Protein AF-A0A1X7SJU4-F1 (afdb_monomer_lite)

Structure (mmCIF, N/CA/C/O backbone):
data_AF-A0A1X7SJU4-F1
#
_entry.id   AF-A0A1X7SJU4-F1
#
loop_
_atom_site.group_PDB
_atom_site.id
_atom_site.type_symbol
_atom_site.label_atom_id
_atom_site.label_alt_id
_atom_site.label_comp_id
_atom_site.label_asym_id
_atom_site.label_entity_id
_atom_site.label_seq_id
_atom_site.pdbx_PDB_ins_code
_atom_site.Cartn_x
_atom_site.Cartn_y
_atom_site.Cartn_z
_atom_site.occupancy
_atom_site.B_iso_or_equiv
_atom_site.auth_seq_id
_atom_site.auth_comp_id
_atom_site.auth_asym_id
_atom_site.auth_atom_id
_atom_site.pdbx_PDB_model_num
ATOM 1 N N . MET A 1 1 ? 23.574 19.582 -38.984 1.00 50.84 1 MET A N 1
ATOM 2 C CA . MET A 1 1 ? 23.031 18.250 -39.287 1.00 50.84 1 MET A CA 1
ATOM 3 C C . MET A 1 1 ? 21.939 18.002 -38.285 1.00 50.84 1 MET A C 1
ATOM 5 O O . MET A 1 1 ? 22.166 18.215 -37.100 1.00 50.84 1 MET A O 1
ATOM 9 N N . GLU A 1 2 ? 20.748 17.732 -38.788 1.00 56.44 2 GLU A N 1
ATOM 10 C CA . GLU A 1 2 ? 19.599 17.365 -37.975 1.00 56.44 2 GLU A CA 1
ATOM 11 C C . GLU A 1 2 ? 19.784 15.882 -37.657 1.00 56.44 2 GLU A C 1
ATOM 13 O O . GLU A 1 2 ? 19.821 15.069 -38.573 1.00 56.44 2 GLU A O 1
ATOM 18 N N . SER A 1 3 ? 20.040 15.554 -36.391 1.00 76.50 3 SER A N 1
ATOM 19 C CA . SER A 1 3 ? 20.211 14.166 -35.962 1.00 76.50 3 SER A CA 1
ATOM 20 C C . SER A 1 3 ? 18.928 13.393 -36.246 1.00 76.50 3 SER A C 1
ATOM 22 O O . SER A 1 3 ? 17.853 13.830 -35.827 1.00 76.50 3 SER A O 1
ATOM 24 N N . ILE A 1 4 ? 19.030 12.249 -36.920 1.00 90.81 4 ILE A N 1
ATOM 25 C CA . ILE A 1 4 ? 17.875 11.378 -37.139 1.00 90.81 4 ILE A CA 1
ATOM 26 C C . ILE A 1 4 ? 17.559 10.695 -35.808 1.00 90.81 4 ILE A C 1
ATOM 28 O O . ILE A 1 4 ? 18.404 9.991 -35.265 1.00 90.81 4 ILE A O 1
ATOM 32 N N . SER A 1 5 ? 16.353 10.898 -35.285 1.00 95.44 5 SER A N 1
ATOM 33 C CA . SER A 1 5 ? 15.847 10.160 -34.128 1.00 95.44 5 SER A CA 1
ATOM 34 C C . SER A 1 5 ? 14.635 9.355 -34.561 1.00 95.44 5 SER A C 1
ATOM 36 O O . SER A 1 5 ? 13.709 9.903 -35.161 1.00 95.44 5 SER A O 1
ATOM 38 N N . VAL A 1 6 ? 14.654 8.065 -34.264 1.00 97.31 6 VAL A N 1
ATOM 39 C CA . VAL A 1 6 ? 13.577 7.118 -34.546 1.00 97.31 6 VAL A CA 1
ATOM 40 C C . VAL A 1 6 ? 13.182 6.429 -33.258 1.00 97.31 6 VAL A C 1
ATOM 42 O O . VAL A 1 6 ? 13.998 6.291 -32.356 1.00 97.31 6 VAL A O 1
ATOM 45 N N . VAL A 1 7 ? 11.927 6.018 -33.188 1.00 98.00 7 VAL A N 1
ATOM 46 C CA . VAL A 1 7 ? 11.448 5.135 -32.130 1.00 98.00 7 VAL A CA 1
ATOM 47 C C . VAL A 1 7 ? 11.657 3.697 -32.612 1.00 98.00 7 VAL A C 1
ATOM 49 O O . VAL A 1 7 ? 11.556 3.446 -33.822 1.00 98.00 7 VAL A O 1
ATOM 52 N N . GLU A 1 8 ? 12.004 2.781 -31.719 1.00 97.06 8 GLU A N 1
ATOM 53 C CA . GLU A 1 8 ? 12.029 1.351 -32.040 1.00 97.06 8 GLU A CA 1
ATOM 54 C C . GLU A 1 8 ? 10.674 0.867 -32.599 1.00 97.06 8 GLU A C 1
ATOM 56 O O . GLU A 1 8 ? 9.664 1.570 -32.517 1.00 97.06 8 GLU A O 1
ATOM 61 N N . GLY A 1 9 ? 10.697 -0.202 -33.399 1.00 97.31 9 GLY A N 1
ATOM 62 C CA . GLY A 1 9 ? 9.510 -0.718 -34.107 1.00 97.31 9 GLY A CA 1
ATOM 63 C C . GLY A 1 9 ? 8.792 0.230 -35.078 1.00 97.31 9 GLY A C 1
ATOM 64 O O . GLY A 1 9 ? 7.823 -0.163 -35.742 1.00 97.31 9 GLY A O 1
ATOM 65 N N . SER A 1 10 ? 9.237 1.481 -35.205 1.00 97.62 10 SER A N 1
ATOM 66 C CA . SER A 1 10 ? 8.595 2.465 -36.065 1.00 97.62 10 SER A CA 1
ATOM 67 C C . SER A 1 10 ? 8.774 2.129 -37.547 1.00 97.62 10 SER A C 1
ATOM 69 O O . SER A 1 10 ? 9.603 1.313 -37.958 1.00 97.62 10 SER A O 1
ATOM 71 N N . ASN A 1 11 ? 7.960 2.767 -38.394 1.00 96.50 11 ASN A N 1
ATOM 72 C CA . ASN A 1 11 ? 8.063 2.563 -39.836 1.00 96.50 11 ASN A CA 1
ATOM 73 C C . ASN A 1 11 ? 9.488 2.868 -40.332 1.00 96.50 11 ASN A C 1
ATOM 75 O O . ASN A 1 11 ? 10.082 3.855 -39.890 1.00 96.50 11 ASN A O 1
ATOM 79 N N . PRO A 1 12 ? 10.005 2.103 -41.313 1.00 95.75 12 PRO A N 1
ATOM 80 C CA . PRO A 1 12 ? 11.331 2.343 -41.858 1.00 95.75 12 PRO A CA 1
ATOM 81 C C . PRO A 1 12 ? 11.543 3.793 -42.306 1.00 95.75 12 PRO A C 1
ATOM 83 O O . PRO A 1 12 ? 10.704 4.378 -42.997 1.00 95.75 12 PRO A O 1
ATOM 86 N N . VAL A 1 13 ? 12.703 4.350 -41.968 1.00 94.00 13 VAL A N 1
ATOM 87 C CA . VAL A 1 13 ? 13.100 5.714 -42.324 1.00 94.00 13 VAL A CA 1
ATOM 88 C C . VAL A 1 13 ? 14.041 5.687 -43.520 1.00 94.00 13 VAL A C 1
ATOM 90 O O . VAL A 1 13 ? 14.987 4.904 -43.582 1.00 94.00 13 VAL A O 1
ATOM 93 N N . SER A 1 14 ? 13.786 6.557 -44.497 1.00 93.00 14 SER A N 1
ATOM 94 C CA . SER A 1 14 ? 14.664 6.710 -45.659 1.00 93.00 14 SER A CA 1
ATOM 95 C C . SER A 1 14 ? 15.812 7.665 -45.346 1.00 93.00 14 SER A C 1
ATOM 97 O O . SER A 1 14 ? 15.582 8.831 -45.036 1.00 93.00 14 SER A O 1
ATOM 99 N N . ILE A 1 15 ? 17.048 7.187 -45.478 1.00 91.44 15 ILE A N 1
ATOM 100 C CA . ILE A 1 15 ? 18.262 8.005 -45.384 1.00 91.44 15 ILE A CA 1
ATOM 101 C C . ILE A 1 15 ? 18.780 8.221 -46.801 1.00 91.44 15 ILE A C 1
ATOM 103 O O . ILE A 1 15 ? 19.233 7.279 -47.453 1.00 91.44 15 ILE A O 1
ATOM 107 N N . CYS A 1 16 ? 18.678 9.455 -47.288 1.00 90.88 16 CYS A N 1
ATOM 108 C CA . CYS A 1 16 ? 19.015 9.810 -48.662 1.00 90.88 16 CYS A CA 1
ATOM 109 C C . CYS A 1 16 ? 20.374 10.504 -48.753 1.00 90.88 16 CYS A C 1
ATOM 111 O O . CYS A 1 16 ? 20.686 11.425 -47.999 1.00 90.88 16 CYS A O 1
ATOM 113 N N . PHE A 1 17 ? 21.168 10.078 -49.728 1.00 88.75 17 PHE A N 1
ATOM 114 C CA . PHE A 1 17 ? 22.477 10.625 -50.051 1.00 88.75 17 PHE A CA 1
ATOM 115 C C . PHE A 1 17 ? 22.417 11.247 -51.433 1.00 88.75 17 PHE A C 1
ATOM 117 O O . PHE A 1 17 ? 21.925 10.622 -52.374 1.00 88.75 17 PHE A O 1
ATOM 124 N N . ARG A 1 18 ? 22.951 12.460 -51.567 1.00 89.50 18 ARG A N 1
ATOM 125 C CA . ARG A 1 18 ? 22.884 13.220 -52.813 1.00 89.50 18 ARG A CA 1
ATOM 126 C C . ARG A 1 18 ? 24.229 13.787 -53.230 1.00 89.50 18 ARG A C 1
ATOM 128 O O . ARG A 1 18 ? 25.057 14.137 -52.391 1.00 89.50 18 ARG A O 1
ATOM 135 N N . VAL A 1 19 ? 24.407 13.926 -54.536 1.00 87.69 19 VAL A N 1
ATOM 136 C CA . VAL A 1 19 ? 25.500 14.705 -55.124 1.00 87.69 19 VAL A CA 1
ATOM 137 C C . VAL A 1 19 ? 25.204 16.189 -54.885 1.00 87.69 19 VAL A C 1
ATOM 139 O O . VAL A 1 19 ? 24.118 16.670 -55.207 1.00 87.69 19 VAL A O 1
ATOM 142 N N . LEU A 1 20 ? 26.147 16.913 -54.282 1.00 83.88 20 LEU A N 1
ATOM 143 C CA . LEU A 1 20 ? 26.008 18.348 -54.013 1.00 83.88 20 LEU A CA 1
ATOM 144 C C . LEU A 1 20 ? 26.390 19.194 -55.243 1.00 83.88 20 LEU A C 1
ATOM 146 O O . LEU A 1 20 ? 27.113 18.735 -56.122 1.00 83.88 20 LEU A O 1
ATOM 150 N N . ASN A 1 21 ? 25.916 20.446 -55.269 1.00 71.12 21 ASN A N 1
ATOM 151 C CA . ASN A 1 21 ? 26.187 21.479 -56.287 1.00 71.12 21 ASN A CA 1
ATOM 152 C C . ASN A 1 21 ? 25.595 21.258 -57.693 1.00 71.12 21 ASN A C 1
ATOM 154 O O . ASN A 1 21 ? 26.028 21.924 -58.627 1.00 71.12 21 ASN A O 1
ATOM 158 N N . GLU A 1 22 ? 24.611 20.364 -57.854 1.00 62.19 22 GLU A N 1
ATOM 159 C CA . GLU A 1 22 ? 23.986 20.049 -59.158 1.00 62.19 22 GLU A CA 1
ATOM 160 C C . GLU A 1 22 ? 24.996 19.691 -60.269 1.00 62.19 22 GLU A C 1
ATOM 162 O O . GLU A 1 22 ? 24.686 19.756 -61.460 1.00 62.19 22 GLU A O 1
ATOM 167 N N . GLU A 1 23 ? 26.215 19.289 -59.899 1.00 64.19 23 GLU A N 1
ATOM 168 C CA . GLU A 1 23 ? 27.229 18.925 -60.876 1.00 64.19 23 GLU A CA 1
ATOM 169 C C . GLU A 1 23 ? 26.838 17.606 -61.539 1.00 64.19 23 GLU A C 1
ATOM 171 O O . GLU A 1 23 ? 26.689 16.567 -60.892 1.00 64.19 23 GLU A O 1
ATOM 176 N N . THR A 1 24 ? 26.684 17.627 -62.863 1.00 68.94 24 THR A N 1
ATOM 177 C CA . THR A 1 24 ? 26.552 16.392 -63.631 1.00 68.94 24 THR A CA 1
ATOM 178 C C . THR A 1 24 ? 27.854 15.613 -63.511 1.00 68.94 24 THR A C 1
ATOM 180 O O . THR A 1 24 ? 28.891 16.049 -64.019 1.00 68.94 24 THR A O 1
ATOM 183 N N . LEU A 1 25 ? 27.808 14.448 -62.867 1.00 80.62 25 LEU A N 1
ATOM 184 C CA . LEU A 1 25 ? 28.972 13.576 -62.781 1.00 80.62 25 LEU A CA 1
ATOM 185 C C . LEU A 1 25 ? 29.413 13.158 -64.192 1.00 80.62 25 LEU A C 1
ATOM 187 O O . LEU A 1 25 ? 28.676 12.493 -64.920 1.00 80.62 25 LEU A O 1
ATOM 191 N N . ALA A 1 26 ? 30.642 13.518 -64.571 1.00 81.38 26 ALA A N 1
ATOM 192 C CA . ALA A 1 26 ? 31.227 13.159 -65.868 1.00 81.38 26 ALA A CA 1
ATOM 193 C C . ALA A 1 26 ? 31.585 11.661 -65.985 1.00 81.38 26 ALA A C 1
ATOM 195 O O . ALA A 1 26 ? 31.945 11.188 -67.064 1.00 81.38 26 ALA A O 1
ATOM 196 N N . ARG A 1 27 ? 31.514 10.913 -64.875 1.00 86.81 27 ARG A N 1
ATOM 197 C CA . ARG A 1 27 ? 31.705 9.459 -64.804 1.00 86.81 27 ARG A CA 1
ATOM 198 C C . ARG A 1 27 ? 30.871 8.848 -63.679 1.00 86.81 27 ARG A C 1
ATOM 200 O O . ARG A 1 27 ? 30.439 9.555 -62.776 1.00 86.81 27 ARG A O 1
ATOM 207 N N . ASN A 1 28 ? 30.725 7.528 -63.700 1.00 90.38 28 ASN A N 1
ATOM 208 C CA . ASN A 1 28 ? 30.117 6.784 -62.601 1.00 90.38 28 ASN A CA 1
ATOM 209 C C . ASN A 1 28 ? 31.003 6.837 -61.347 1.00 90.38 28 ASN A C 1
ATOM 211 O O . ASN A 1 28 ? 32.212 6.617 -61.440 1.00 90.38 28 ASN A O 1
ATOM 215 N N . VAL A 1 29 ? 30.390 7.062 -60.188 1.00 91.06 29 VAL A N 1
ATOM 216 C CA . VAL A 1 29 ? 31.041 7.049 -58.874 1.00 91.06 29 VAL A CA 1
ATOM 217 C C . VAL A 1 29 ? 30.374 5.992 -58.005 1.00 91.06 29 VAL A C 1
ATOM 219 O O . VAL A 1 29 ? 29.170 6.057 -57.764 1.00 91.06 29 VAL A O 1
ATOM 222 N N . ALA A 1 30 ? 31.157 5.021 -57.536 1.00 93.56 30 ALA A N 1
ATOM 223 C CA . ALA A 1 30 ? 30.685 4.008 -56.600 1.00 93.56 30 ALA A CA 1
ATOM 224 C C . ALA A 1 30 ? 30.842 4.510 -55.156 1.00 93.56 30 ALA A C 1
ATOM 226 O O . ALA A 1 30 ? 31.950 4.857 -54.741 1.00 93.56 30 ALA A O 1
ATOM 227 N N . VAL A 1 31 ? 29.755 4.530 -54.391 1.00 93.31 31 VAL A N 1
ATOM 228 C CA . VAL A 1 31 ? 29.729 4.907 -52.972 1.00 93.31 31 VAL A CA 1
ATOM 229 C C . VAL A 1 31 ? 29.104 3.766 -52.185 1.00 93.31 31 VAL A C 1
ATOM 231 O O . VAL A 1 31 ? 28.008 3.321 -52.502 1.00 93.31 31 VAL A O 1
ATOM 234 N N . ASN A 1 32 ? 29.796 3.284 -51.164 1.00 94.19 32 ASN A N 1
ATOM 235 C CA . ASN A 1 32 ? 29.294 2.274 -50.248 1.00 94.19 32 ASN A CA 1
ATOM 236 C C . ASN A 1 32 ? 28.660 2.929 -49.018 1.00 94.19 32 ASN A C 1
ATOM 238 O O . ASN A 1 32 ? 29.232 3.863 -48.449 1.00 94.19 32 ASN A O 1
ATOM 242 N N . VAL A 1 33 ? 27.521 2.386 -48.594 1.00 93.12 33 VAL A N 1
ATOM 243 C CA . VAL A 1 33 ? 26.856 2.715 -47.333 1.00 93.12 33 VAL A CA 1
ATOM 244 C C . VAL A 1 33 ? 26.991 1.537 -46.385 1.00 93.12 33 VAL A C 1
ATOM 246 O O . VAL A 1 33 ? 26.644 0.402 -46.716 1.00 93.12 33 VAL A O 1
ATOM 249 N N . SER A 1 34 ? 27.486 1.831 -45.192 1.00 92.56 34 SER A N 1
ATOM 250 C CA . SER A 1 34 ? 27.637 0.881 -44.092 1.00 92.56 34 SER A CA 1
ATOM 251 C C . SER A 1 34 ? 27.242 1.541 -42.779 1.00 92.56 34 SER A C 1
ATOM 253 O O . SER A 1 34 ? 27.266 2.766 -42.684 1.00 92.56 34 SER A O 1
ATOM 255 N N . SER A 1 35 ? 26.942 0.754 -41.752 1.00 93.25 35 SER A N 1
ATOM 256 C CA . SER A 1 35 ? 26.869 1.250 -40.380 1.00 93.25 35 SER A CA 1
ATOM 257 C C . SER A 1 35 ? 28.164 0.973 -39.618 1.00 93.25 35 SER A C 1
ATOM 259 O O . SER A 1 35 ? 28.884 0.008 -39.871 1.00 93.25 35 SER A O 1
ATOM 261 N N . SER A 1 36 ? 28.449 1.845 -38.662 1.00 91.69 36 SER A N 1
ATOM 262 C CA . SER A 1 36 ? 29.399 1.640 -37.579 1.00 91.69 36 SER A CA 1
ATOM 263 C C . SER A 1 36 ? 28.586 1.659 -36.292 1.00 91.69 36 SER A C 1
ATOM 265 O O . SER A 1 36 ? 28.017 2.700 -35.952 1.00 91.69 36 SER A O 1
ATOM 267 N N . SER A 1 37 ? 28.505 0.516 -35.609 1.00 85.12 37 SER A N 1
ATOM 268 C CA . SER A 1 37 ? 27.815 0.393 -34.322 1.00 85.12 37 SER A CA 1
ATOM 269 C C . SER A 1 37 ? 28.450 1.328 -33.294 1.00 85.12 37 SER A C 1
ATOM 271 O O . SER A 1 37 ? 29.680 1.361 -33.181 1.00 85.12 37 SER A O 1
ATOM 273 N N . ASN A 1 38 ? 27.621 2.067 -32.555 1.00 89.44 38 ASN A N 1
ATOM 274 C CA . ASN A 1 38 ? 28.055 2.715 -31.321 1.00 89.44 38 ASN A CA 1
ATOM 275 C C . ASN A 1 38 ? 27.535 1.877 -30.147 1.00 89.44 38 ASN A C 1
ATOM 277 O O . ASN A 1 38 ? 28.303 1.094 -29.596 1.00 89.44 38 ASN A O 1
ATOM 281 N N . THR A 1 39 ? 26.244 1.999 -29.825 1.00 95.62 39 THR A N 1
ATOM 282 C CA . THR A 1 39 ? 25.554 1.142 -28.845 1.00 95.62 39 THR A CA 1
ATOM 283 C C . THR A 1 39 ? 24.604 0.175 -29.541 1.00 95.62 39 THR A C 1
ATOM 285 O O . THR A 1 39 ? 24.678 -1.007 -29.248 1.00 95.62 39 THR A O 1
ATOM 288 N N . ALA A 1 40 ? 23.883 0.644 -30.568 1.00 96.00 40 ALA A N 1
ATOM 289 C CA . ALA A 1 40 ? 22.993 -0.197 -31.354 1.00 96.00 40 ALA A CA 1
ATOM 290 C C . ALA A 1 40 ? 23.763 -1.225 -32.206 1.00 96.00 40 ALA A C 1
ATOM 292 O O . ALA A 1 40 ? 24.722 -0.910 -32.937 1.00 96.00 40 ALA A O 1
ATOM 293 N N . VAL A 1 41 ? 23.288 -2.457 -32.149 1.00 95.00 41 VAL A N 1
ATOM 294 C CA . VAL A 1 41 ? 23.705 -3.695 -32.790 1.00 95.00 41 VAL A CA 1
ATOM 295 C C . VAL A 1 41 ? 22.789 -4.025 -33.976 1.00 95.00 41 VAL A C 1
ATOM 297 O O . VAL A 1 41 ? 21.566 -4.096 -33.906 1.00 95.00 41 VAL A O 1
ATOM 300 N N . ILE A 1 42 ? 23.410 -4.291 -35.128 1.00 95.06 42 ILE A N 1
ATOM 301 C CA . ILE A 1 42 ? 22.670 -4.686 -36.330 1.00 95.06 42 ILE A CA 1
ATOM 302 C C . ILE A 1 42 ? 22.000 -6.057 -36.152 1.00 95.06 42 ILE A C 1
ATOM 304 O O . ILE A 1 42 ? 22.638 -7.023 -35.731 1.00 95.06 42 ILE A O 1
ATOM 308 N N . GLY A 1 43 ? 20.729 -6.154 -36.536 1.00 94.62 43 GLY A N 1
ATOM 309 C CA . GLY A 1 43 ? 19.905 -7.354 -36.404 1.00 94.62 43 GLY A CA 1
ATOM 310 C C . GLY A 1 43 ? 19.319 -7.578 -35.007 1.00 94.62 43 GLY A C 1
ATOM 311 O O . GLY A 1 43 ? 18.577 -8.546 -34.854 1.00 94.62 43 GLY A O 1
ATOM 312 N N . VAL A 1 44 ? 19.644 -6.714 -34.039 1.00 96.06 44 VAL A N 1
ATOM 313 C CA . VAL A 1 44 ? 18.975 -6.629 -32.732 1.00 96.06 44 VAL A CA 1
ATOM 314 C C . VAL A 1 44 ? 18.111 -5.369 -32.726 1.00 96.06 44 VAL A C 1
ATOM 316 O O . VAL A 1 44 ? 16.902 -5.504 -32.834 1.00 96.06 44 VAL A O 1
ATOM 319 N N . ASP A 1 45 ? 18.722 -4.186 -32.852 1.00 97.44 45 ASP A N 1
ATOM 320 C CA . ASP A 1 45 ? 18.013 -2.900 -32.662 1.00 97.44 45 ASP A CA 1
ATOM 321 C C . ASP A 1 45 ? 17.658 -2.230 -33.997 1.00 97.44 45 ASP A C 1
ATOM 323 O O . ASP A 1 45 ? 16.735 -1.424 -34.122 1.00 97.44 45 ASP A O 1
ATOM 327 N N . TYR A 1 46 ? 18.393 -2.562 -35.063 1.00 97.19 46 TYR A N 1
ATOM 328 C CA . TYR A 1 46 ? 18.091 -2.071 -36.407 1.00 97.19 46 TYR A CA 1
ATOM 329 C C . TYR A 1 46 ? 18.570 -3.003 -37.518 1.00 97.19 46 TYR A C 1
ATOM 331 O O . TYR A 1 46 ? 19.526 -3.765 -37.380 1.00 97.19 46 TYR A O 1
ATOM 339 N N . ASN A 1 47 ? 17.969 -2.854 -38.696 1.00 96.31 47 ASN A N 1
ATOM 340 C CA . ASN A 1 47 ? 18.492 -3.372 -39.953 1.00 96.31 47 ASN A CA 1
ATOM 341 C C . ASN A 1 47 ? 18.900 -2.227 -40.889 1.00 96.31 47 ASN A C 1
ATOM 343 O O . ASN A 1 47 ? 18.118 -1.317 -41.174 1.00 96.31 47 ASN A O 1
ATOM 347 N N . LEU A 1 48 ? 20.120 -2.318 -41.429 1.00 93.81 48 LEU A N 1
ATOM 348 C CA . LEU A 1 48 ? 20.625 -1.444 -42.489 1.00 93.81 48 LEU A CA 1
ATOM 349 C C . LEU A 1 48 ? 21.324 -2.283 -43.572 1.00 93.81 48 LEU A C 1
ATOM 351 O O . LEU A 1 48 ? 22.435 -2.771 -43.345 1.00 93.81 48 LEU A O 1
ATOM 355 N N . PRO A 1 49 ? 20.722 -2.459 -44.761 1.00 86.00 49 PRO A N 1
ATOM 356 C CA . PRO A 1 49 ? 21.337 -3.233 -45.833 1.00 86.00 49 PRO A CA 1
ATOM 357 C C . PRO A 1 49 ? 22.621 -2.564 -46.346 1.00 86.00 49 PRO A C 1
ATOM 359 O O . PRO A 1 49 ? 22.571 -1.476 -46.926 1.00 86.00 49 PRO A O 1
ATOM 362 N N . SER A 1 50 ? 23.772 -3.229 -46.200 1.00 79.31 50 SER A N 1
ATOM 363 C CA . SER A 1 50 ? 25.021 -2.772 -46.822 1.00 79.31 50 SER A CA 1
ATOM 364 C C . SER A 1 50 ? 24.846 -2.713 -48.336 1.00 79.31 50 SER A C 1
ATOM 366 O O . SER A 1 50 ? 24.486 -3.720 -48.953 1.00 79.31 50 SER A O 1
ATOM 368 N N . SER A 1 51 ? 25.096 -1.552 -48.931 1.00 83.12 51 SER A N 1
ATOM 369 C CA . SER A 1 51 ? 24.786 -1.316 -50.340 1.00 83.12 51 SER A CA 1
ATOM 370 C C . SER A 1 51 ? 25.848 -0.445 -50.995 1.00 83.12 51 SER A C 1
ATOM 372 O O . SER A 1 51 ? 26.251 0.581 -50.448 1.00 83.12 51 SER A O 1
ATOM 374 N N . VAL A 1 52 ? 26.269 -0.838 -52.198 1.00 89.44 52 VAL A N 1
ATOM 375 C CA . VAL A 1 52 ? 27.096 -0.003 -53.073 1.00 89.44 52 VAL A CA 1
ATOM 376 C C . VAL A 1 52 ? 26.186 0.673 -54.088 1.00 89.44 52 VAL A C 1
ATOM 378 O O . VAL A 1 52 ? 25.553 0.012 -54.910 1.00 89.44 52 VAL A O 1
ATOM 381 N N . PHE A 1 53 ? 26.147 1.997 -54.043 1.00 89.06 53 PHE A N 1
ATOM 382 C CA . PHE A 1 53 ? 25.423 2.845 -54.976 1.00 89.06 53 PHE A CA 1
ATOM 383 C C . PHE A 1 53 ? 26.336 3.332 -56.082 1.00 89.06 53 PHE A C 1
ATOM 385 O O . PHE A 1 53 ? 27.514 3.606 -55.862 1.00 89.06 53 PHE A O 1
ATOM 392 N N . ILE A 1 54 ? 25.768 3.481 -57.274 1.00 90.12 54 ILE A N 1
ATOM 393 C CA . ILE A 1 54 ? 26.437 4.135 -58.392 1.00 90.12 54 ILE A CA 1
ATOM 394 C C . ILE A 1 54 ? 25.710 5.448 -58.655 1.00 90.12 54 ILE A C 1
ATOM 396 O O . ILE A 1 54 ? 24.572 5.450 -59.132 1.00 90.12 54 ILE A O 1
ATOM 400 N N . PHE A 1 55 ? 26.384 6.555 -58.366 1.00 89.81 55 PHE A N 1
ATOM 401 C CA . PHE A 1 55 ? 25.971 7.878 -58.817 1.00 89.81 55 PHE A CA 1
ATOM 402 C C . PHE A 1 55 ? 26.498 8.101 -60.236 1.00 89.81 55 PHE A C 1
ATOM 404 O O . PHE A 1 55 ? 27.631 7.733 -60.556 1.00 89.81 55 PHE A O 1
ATOM 411 N N . ASN A 1 56 ? 25.666 8.660 -61.109 1.00 87.81 56 ASN A N 1
ATOM 412 C CA . ASN A 1 56 ? 26.008 8.948 -62.504 1.00 87.81 56 ASN A CA 1
ATOM 413 C C . ASN A 1 56 ? 25.267 10.207 -62.976 1.00 87.81 56 ASN A C 1
ATOM 415 O O . ASN A 1 56 ? 24.489 10.778 -62.221 1.00 87.81 56 ASN A O 1
ATOM 419 N N . SER A 1 57 ? 25.465 10.624 -64.228 1.00 84.06 57 SER A N 1
ATOM 420 C CA . SER A 1 57 ? 24.875 11.857 -64.776 1.00 84.06 57 SER A CA 1
ATOM 421 C C . SER A 1 57 ? 23.340 11.941 -64.724 1.00 84.06 57 SER A C 1
ATOM 423 O O . SER A 1 57 ? 22.797 13.028 -64.897 1.00 84.06 57 SER A O 1
ATOM 425 N N . SER A 1 58 ? 22.642 10.821 -64.507 1.00 83.12 58 SER A N 1
ATOM 426 C CA . SER A 1 58 ? 21.178 10.731 -64.411 1.00 83.12 58 SER A CA 1
ATOM 427 C C . SER A 1 58 ? 20.654 10.349 -63.022 1.00 83.12 58 SER A C 1
ATOM 429 O O . SER A 1 58 ? 19.443 10.345 -62.817 1.00 83.12 58 SER A O 1
ATOM 431 N N . VAL A 1 59 ? 21.539 10.032 -62.069 1.00 87.06 59 VAL A N 1
ATOM 432 C CA . VAL A 1 59 ? 21.166 9.625 -60.709 1.00 87.06 59 VAL A CA 1
ATOM 433 C C . VAL A 1 59 ? 21.998 10.408 -59.704 1.00 87.06 59 VAL A C 1
ATOM 435 O O . VAL A 1 59 ? 23.159 10.079 -59.453 1.00 87.06 59 VAL A O 1
ATOM 438 N N . ASN A 1 60 ? 21.370 11.433 -59.132 1.00 86.44 60 ASN A N 1
ATOM 439 C CA . ASN A 1 60 ? 21.996 12.355 -58.185 1.00 86.44 60 ASN A CA 1
ATOM 440 C C . ASN A 1 60 ? 21.565 12.116 -56.733 1.00 86.44 60 ASN A C 1
ATOM 442 O O . ASN A 1 60 ? 22.105 12.769 -55.847 1.00 86.44 60 ASN A O 1
ATOM 446 N N . GLU A 1 61 ? 20.630 11.196 -56.483 1.00 90.19 61 GLU A N 1
ATOM 447 C CA . GLU A 1 61 ? 2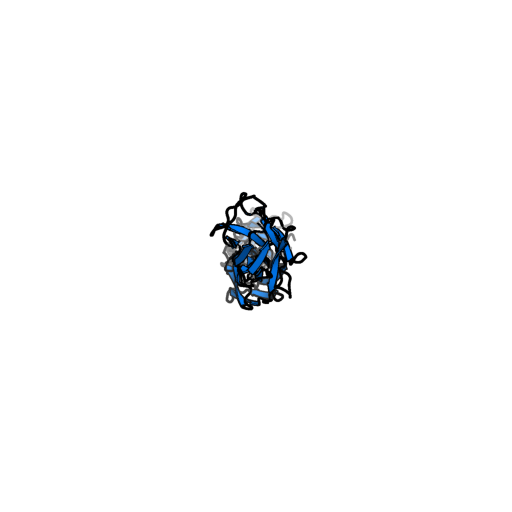0.155 10.826 -55.148 1.00 90.19 61 GLU A CA 1
ATOM 448 C C . GLU A 1 61 ? 19.947 9.309 -55.059 1.00 90.19 61 GLU A C 1
ATOM 450 O O . GLU A 1 61 ? 19.440 8.689 -55.995 1.00 90.19 61 GLU A O 1
ATOM 455 N N . HIS A 1 62 ? 20.344 8.724 -53.931 1.00 90.19 62 HIS A N 1
ATOM 456 C CA . HIS A 1 62 ? 20.050 7.341 -53.556 1.00 90.19 62 HIS A CA 1
ATOM 457 C C . HIS A 1 62 ? 19.639 7.299 -52.091 1.00 90.19 62 HIS A C 1
ATOM 459 O O . HIS A 1 62 ? 20.307 7.905 -51.257 1.00 90.19 62 HIS A O 1
ATOM 465 N N . CYS A 1 63 ? 18.586 6.552 -51.771 1.00 90.94 63 CYS A N 1
ATOM 466 C CA . CYS A 1 63 ? 18.121 6.382 -50.398 1.00 90.94 63 CYS A CA 1
ATOM 467 C C . CYS A 1 63 ? 18.277 4.932 -49.937 1.00 90.94 63 CYS A C 1
ATOM 469 O O . CYS A 1 63 ? 18.004 3.999 -50.693 1.00 90.94 63 CYS A O 1
ATOM 471 N N . VAL A 1 64 ? 18.681 4.750 -48.681 1.00 91.88 64 VAL A N 1
ATOM 472 C CA . VAL A 1 64 ? 18.620 3.467 -47.971 1.00 91.88 64 VAL A CA 1
ATOM 473 C C . VAL A 1 64 ? 17.453 3.462 -47.000 1.00 91.88 64 VAL A C 1
ATOM 475 O O . VAL A 1 64 ? 17.130 4.487 -46.406 1.00 91.88 64 VAL A O 1
ATOM 478 N N . SER A 1 65 ? 16.848 2.292 -46.821 1.00 94.06 65 SER A N 1
ATOM 479 C CA . SER A 1 65 ? 15.845 2.072 -45.785 1.00 94.06 65 SER A CA 1
ATOM 480 C C . SER A 1 65 ? 16.545 1.660 -44.493 1.00 94.06 65 SER A C 1
ATOM 482 O O . SER A 1 65 ? 17.141 0.585 -44.433 1.00 94.06 65 SER A O 1
ATOM 484 N N . PHE A 1 66 ? 16.467 2.510 -43.476 1.00 95.44 66 PHE A N 1
ATOM 485 C CA . PHE A 1 66 ? 16.823 2.194 -42.100 1.00 95.44 66 PHE A CA 1
ATOM 486 C C . PHE A 1 66 ? 15.584 1.636 -41.399 1.00 95.44 66 PHE A C 1
ATOM 488 O O . PHE A 1 66 ? 14.539 2.283 -41.412 1.00 95.44 66 PHE A O 1
ATOM 495 N N . VAL A 1 67 ? 15.671 0.438 -40.829 1.00 97.62 67 VAL A N 1
ATOM 496 C CA . VAL A 1 67 ? 14.539 -0.217 -40.157 1.00 97.62 67 VAL A CA 1
ATOM 497 C C . VAL A 1 67 ? 14.878 -0.355 -38.673 1.00 97.62 67 VAL A C 1
ATOM 499 O O . VAL A 1 67 ? 15.716 -1.202 -38.366 1.00 97.62 67 VAL A O 1
ATOM 502 N N . PRO A 1 68 ? 14.281 0.444 -37.773 1.00 97.75 68 PRO A N 1
ATOM 503 C CA . PRO A 1 68 ? 14.314 0.168 -36.337 1.00 97.75 68 PRO A CA 1
ATOM 504 C C . PRO A 1 68 ? 13.586 -1.153 -36.068 1.00 97.75 68 PRO A C 1
ATOM 506 O O . PRO A 1 68 ? 12.570 -1.435 -36.709 1.00 97.75 68 PRO A O 1
ATOM 509 N N . LEU A 1 69 ? 14.134 -1.988 -35.198 1.00 98.12 69 LEU A N 1
ATOM 510 C CA . LEU A 1 69 ? 13.513 -3.242 -34.770 1.00 98.12 69 LEU A CA 1
ATOM 511 C C . LEU A 1 69 ? 12.783 -3.014 -33.447 1.00 98.12 69 LEU A C 1
ATOM 513 O O . LEU A 1 69 ? 13.066 -2.027 -32.796 1.00 98.12 69 LEU A O 1
ATOM 517 N N . GLU A 1 70 ? 11.785 -3.840 -33.144 1.00 97.81 70 GLU A N 1
ATOM 518 C CA . GLU A 1 70 ? 11.000 -3.783 -31.899 1.00 97.81 70 GLU A CA 1
ATOM 519 C C . GLU A 1 70 ? 11.355 -5.003 -31.056 1.00 97.81 70 GLU A C 1
ATOM 521 O O . GLU A 1 70 ? 11.438 -6.109 -31.622 1.00 97.81 70 GLU A O 1
ATOM 526 N N . ASP A 1 71 ? 11.451 -4.835 -29.740 1.00 97.25 71 ASP A N 1
ATOM 527 C CA . ASP A 1 71 ? 11.333 -5.942 -28.798 1.00 97.25 71 ASP A CA 1
ATOM 528 C C . ASP A 1 71 ? 10.429 -5.633 -27.578 1.00 97.25 71 ASP A C 1
ATOM 530 O O . ASP A 1 71 ? 9.361 -5.071 -27.773 1.00 97.25 71 ASP A O 1
ATOM 534 N N . ASP A 1 72 ? 10.729 -6.186 -26.398 1.00 96.69 72 ASP A N 1
ATOM 535 C CA . ASP A 1 72 ? 9.941 -6.029 -25.155 1.00 96.69 72 ASP A CA 1
ATOM 536 C C . ASP A 1 72 ? 10.917 -5.819 -23.959 1.00 96.69 72 ASP A C 1
ATOM 538 O O . ASP A 1 72 ? 10.748 -6.394 -22.862 1.00 96.69 72 ASP A O 1
ATOM 542 N N . ILE A 1 73 ? 12.031 -5.125 -24.191 1.00 97.81 73 ILE A N 1
ATOM 543 C CA . ILE A 1 73 ? 13.131 -4.867 -23.265 1.00 97.81 73 ILE A CA 1
ATOM 544 C C . ILE A 1 73 ? 13.268 -3.358 -23.094 1.00 97.81 73 ILE A C 1
ATOM 546 O O . ILE A 1 73 ? 13.542 -2.645 -24.032 1.00 97.81 73 ILE A O 1
ATOM 550 N N . ILE A 1 74 ? 13.204 -2.869 -21.852 1.00 98.19 74 ILE A N 1
ATOM 551 C CA . ILE A 1 74 ? 13.513 -1.458 -21.593 1.00 98.19 74 ILE A CA 1
ATOM 552 C C . ILE A 1 74 ? 15.020 -1.223 -21.709 1.00 98.19 74 ILE A C 1
ATOM 554 O O . ILE A 1 74 ? 15.816 -1.711 -20.884 1.00 98.19 74 ILE A O 1
ATOM 558 N N . GLU A 1 75 ? 15.383 -0.357 -22.640 1.00 96.69 75 GLU A N 1
ATOM 559 C CA . GLU A 1 75 ? 16.743 0.030 -22.976 1.00 96.69 75 GLU A CA 1
ATOM 560 C C . GLU A 1 75 ? 17.002 1.524 -22.720 1.00 96.69 75 GLU A C 1
ATOM 562 O O . GLU A 1 75 ? 16.171 2.290 -22.214 1.00 96.69 75 GLU A O 1
ATOM 567 N N . ASN A 1 76 ? 18.242 1.953 -22.962 1.00 96.44 76 ASN A N 1
ATOM 568 C CA . ASN A 1 76 ? 18.555 3.378 -23.077 1.00 96.44 76 ASN A CA 1
ATOM 569 C C . ASN A 1 76 ? 18.441 3.786 -24.543 1.00 96.44 76 ASN A C 1
ATOM 571 O O . ASN A 1 76 ? 18.558 2.949 -25.423 1.00 96.44 76 ASN A O 1
ATOM 575 N N . THR A 1 77 ? 18.344 5.089 -24.822 1.00 96.19 77 THR A N 1
ATOM 576 C CA . THR A 1 77 ? 18.499 5.562 -26.203 1.00 96.19 77 THR A CA 1
ATOM 577 C C . THR A 1 77 ? 19.819 5.083 -26.788 1.00 96.19 77 THR A C 1
ATOM 579 O O . THR A 1 77 ? 20.901 5.438 -26.303 1.00 96.19 77 THR A O 1
ATOM 582 N N . GLU A 1 78 ? 19.715 4.334 -27.872 1.00 96.62 78 GLU A N 1
ATOM 583 C CA . GLU A 1 78 ? 20.851 3.774 -28.561 1.00 96.62 78 GLU A CA 1
ATOM 584 C C . GLU A 1 78 ? 21.244 4.602 -29.776 1.00 96.62 78 GLU A C 1
ATOM 586 O O . GLU A 1 78 ? 20.459 5.388 -30.305 1.00 96.62 78 GLU A O 1
ATOM 591 N N . THR A 1 79 ? 22.480 4.449 -30.250 1.00 96.62 79 THR A N 1
ATOM 592 C CA . THR A 1 79 ? 22.936 5.139 -31.457 1.00 96.62 79 THR A CA 1
ATOM 593 C C . THR A 1 79 ? 23.711 4.233 -32.400 1.00 96.62 79 THR A C 1
ATOM 595 O O . THR A 1 79 ? 24.472 3.351 -31.993 1.00 96.62 79 THR A O 1
ATOM 598 N N . VAL A 1 80 ? 23.587 4.534 -33.688 1.00 96.12 80 VAL A N 1
ATOM 599 C CA . VAL A 1 80 ? 24.392 3.971 -34.772 1.00 96.12 80 VAL A CA 1
ATOM 600 C C . VAL A 1 80 ? 24.851 5.091 -35.694 1.00 96.12 80 VAL A C 1
ATOM 602 O O . VAL A 1 80 ? 24.106 6.026 -35.979 1.00 96.12 80 VAL A O 1
ATOM 605 N N . THR A 1 81 ? 26.083 4.995 -36.200 1.00 94.50 81 THR A N 1
ATOM 606 C CA . THR A 1 81 ? 26.552 5.918 -37.240 1.00 94.50 81 THR A CA 1
ATOM 607 C C . THR A 1 81 ? 26.438 5.278 -38.618 1.00 94.50 81 THR A C 1
ATOM 609 O O . THR A 1 81 ? 27.097 4.275 -38.891 1.00 94.50 81 THR A O 1
ATOM 612 N N . VAL A 1 82 ? 25.673 5.882 -39.521 1.00 93.12 82 VAL A N 1
ATOM 613 C CA . VAL A 1 82 ? 25.661 5.546 -40.948 1.00 93.12 82 VAL A CA 1
ATOM 614 C C . VAL A 1 82 ? 26.828 6.251 -41.628 1.00 93.12 82 VAL A C 1
ATOM 616 O O . VAL A 1 82 ? 27.034 7.447 -41.439 1.00 93.12 82 VAL A O 1
ATOM 619 N N . VAL A 1 83 ? 27.621 5.509 -42.397 1.00 92.44 83 VAL A N 1
ATOM 620 C CA . VAL A 1 83 ? 28.888 5.968 -42.973 1.00 92.44 83 VAL A CA 1
ATOM 621 C C . VAL A 1 83 ? 28.895 5.764 -44.483 1.00 92.44 83 VAL A C 1
ATOM 623 O O . VAL A 1 83 ? 28.664 4.657 -44.975 1.00 92.44 83 VAL A O 1
ATOM 626 N N . LEU A 1 84 ? 29.231 6.834 -45.202 1.00 92.88 84 LEU A N 1
ATOM 627 C CA . LEU A 1 84 ? 29.583 6.808 -46.614 1.00 92.88 84 LEU A CA 1
ATOM 628 C C . LEU A 1 84 ? 31.070 6.527 -46.794 1.00 92.88 84 LEU A C 1
ATOM 630 O O . LEU A 1 84 ? 31.923 7.089 -46.107 1.00 92.88 84 LEU A O 1
ATOM 634 N N . SER A 1 85 ? 31.389 5.692 -47.774 1.00 94.00 85 SER A N 1
ATOM 635 C CA . SER A 1 85 ? 32.766 5.400 -48.162 1.00 94.00 85 SER A CA 1
ATOM 636 C C . SER A 1 85 ? 32.887 5.218 -49.669 1.00 94.00 85 SER A C 1
ATOM 638 O O . SER A 1 85 ? 31.942 4.831 -50.350 1.00 94.00 85 SER A O 1
ATOM 640 N N . THR A 1 86 ? 34.060 5.506 -50.218 1.00 93.31 86 THR A N 1
ATOM 641 C CA . THR A 1 86 ? 34.384 5.228 -51.619 1.00 93.31 86 THR A CA 1
ATOM 642 C C . THR A 1 86 ? 35.878 4.977 -51.753 1.00 93.31 86 THR A C 1
ATOM 644 O O . THR A 1 86 ? 36.674 5.472 -50.957 1.00 93.31 86 THR A O 1
ATOM 647 N N . SER A 1 87 ? 36.259 4.186 -52.753 1.00 93.62 87 SER A N 1
ATOM 648 C CA . SER A 1 87 ? 37.657 3.981 -53.132 1.00 93.62 87 SER A CA 1
ATOM 649 C C . SER A 1 87 ? 38.149 4.995 -54.170 1.00 93.62 87 SER A C 1
ATOM 651 O O . SER A 1 87 ? 39.319 4.941 -54.541 1.00 93.62 87 SER A O 1
ATOM 653 N N . ASP A 1 88 ? 37.280 5.868 -54.695 1.00 91.94 88 ASP A N 1
ATOM 654 C CA . ASP A 1 88 ? 37.657 6.887 -55.681 1.00 91.94 88 ASP A CA 1
ATOM 655 C C . ASP A 1 88 ? 38.286 8.106 -54.973 1.00 91.94 88 ASP A C 1
ATOM 657 O O . ASP A 1 88 ? 37.580 8.837 -54.276 1.00 91.94 88 ASP A O 1
ATOM 661 N N . PRO A 1 89 ? 39.596 8.371 -55.151 1.00 90.25 89 PRO A N 1
ATOM 662 C CA . PRO A 1 89 ? 40.288 9.450 -54.446 1.00 90.25 89 PRO A CA 1
ATOM 663 C C . PRO A 1 89 ? 39.888 10.854 -54.923 1.00 90.25 89 PRO A C 1
ATOM 665 O O . PRO A 1 89 ? 40.305 11.837 -54.317 1.00 90.25 89 PRO A O 1
ATOM 668 N N . ALA A 1 90 ? 39.133 10.976 -56.020 1.00 88.31 90 ALA A N 1
ATOM 669 C CA . ALA A 1 90 ? 38.641 12.263 -56.508 1.00 88.31 90 ALA A CA 1
ATOM 670 C C . ALA A 1 90 ? 37.327 12.696 -55.838 1.00 88.31 90 ALA A C 1
ATOM 672 O O . ALA A 1 90 ? 36.866 13.813 -56.073 1.00 88.31 90 ALA A O 1
ATOM 673 N N . VAL A 1 91 ? 36.704 11.819 -55.048 1.00 88.50 91 VAL A N 1
ATOM 674 C CA . VAL A 1 91 ? 35.445 12.101 -54.359 1.00 88.50 91 VAL A CA 1
ATOM 675 C C . VAL A 1 91 ? 35.746 12.663 -52.980 1.00 88.50 91 VAL A C 1
ATOM 677 O O . VAL A 1 91 ? 36.402 12.021 -52.164 1.00 88.50 91 VAL A O 1
ATOM 680 N N . ASN A 1 92 ? 35.207 13.848 -52.707 1.00 88.88 92 ASN A N 1
ATOM 681 C CA . ASN A 1 92 ? 35.219 14.444 -51.380 1.00 88.88 92 ASN A CA 1
ATOM 682 C C . ASN A 1 92 ? 33.802 14.420 -50.814 1.00 88.88 92 ASN A C 1
ATOM 684 O O . ASN A 1 92 ? 32.859 14.840 -51.485 1.00 88.88 92 ASN A O 1
ATOM 688 N N . PHE A 1 93 ? 33.659 13.950 -49.579 1.00 90.31 93 PHE A N 1
ATOM 689 C CA . PHE A 1 93 ? 32.401 14.046 -48.853 1.00 90.31 93 PHE A CA 1
ATOM 690 C C . PHE A 1 93 ? 32.357 15.358 -48.075 1.00 90.31 93 PHE A C 1
ATOM 692 O O . PHE A 1 93 ? 33.282 15.646 -47.318 1.00 90.31 93 PHE A O 1
ATOM 699 N N . ASP A 1 94 ? 31.275 16.118 -48.231 1.00 89.50 94 ASP A N 1
ATOM 700 C CA . ASP A 1 94 ? 30.948 17.213 -47.311 1.00 89.50 94 ASP A CA 1
ATOM 701 C C . ASP A 1 94 ? 30.522 16.627 -45.955 1.00 89.50 94 ASP A C 1
ATOM 703 O O . ASP A 1 94 ? 31.159 16.836 -44.925 1.00 89.50 94 ASP A O 1
ATOM 707 N N . ILE A 1 95 ? 29.517 15.746 -45.995 1.00 88.06 95 ILE A N 1
ATOM 708 C CA . ILE A 1 95 ? 29.070 14.930 -44.867 1.00 88.06 95 ILE A CA 1
ATOM 709 C C . ILE A 1 95 ? 29.171 13.461 -45.280 1.00 88.06 95 ILE A C 1
ATOM 711 O O . ILE A 1 95 ? 28.556 13.034 -46.254 1.00 88.06 95 ILE A O 1
ATOM 715 N N . SER A 1 96 ? 29.968 12.684 -44.545 1.00 90.56 96 SER A N 1
ATOM 716 C CA . SER A 1 96 ? 30.135 11.235 -44.761 1.00 90.56 96 SER A CA 1
ATOM 717 C C . SER A 1 96 ? 29.579 10.387 -43.623 1.00 90.56 96 SER A C 1
ATOM 719 O O . SER A 1 96 ? 29.671 9.163 -43.678 1.00 90.56 96 SER A O 1
ATOM 721 N N . ARG A 1 97 ? 29.057 11.016 -42.569 1.00 91.44 97 ARG A N 1
ATOM 722 C CA . ARG A 1 97 ? 28.597 10.342 -41.357 1.00 91.44 97 ARG A CA 1
ATOM 723 C C . ARG A 1 97 ? 27.315 10.995 -40.876 1.00 91.44 97 ARG A C 1
ATOM 725 O O . ARG A 1 97 ? 27.285 12.214 -40.754 1.00 91.44 97 ARG A O 1
ATOM 732 N N . GLU A 1 98 ? 26.323 10.179 -40.565 1.00 90.94 98 GLU A N 1
ATOM 733 C CA . GLU A 1 98 ? 25.067 10.603 -39.950 1.00 90.94 98 GLU A CA 1
ATOM 734 C C . GLU A 1 98 ? 24.783 9.692 -38.757 1.00 90.94 98 GLU A C 1
ATOM 736 O O . GLU A 1 98 ? 24.944 8.474 -38.865 1.00 90.94 98 GLU A O 1
ATOM 741 N N . THR A 1 99 ? 24.401 10.265 -37.619 1.00 93.44 99 THR A N 1
ATOM 742 C CA . THR A 1 99 ? 24.058 9.478 -36.429 1.00 93.44 99 THR A CA 1
ATOM 743 C C . THR A 1 99 ? 22.551 9.305 -36.378 1.00 93.44 99 THR A C 1
ATOM 745 O O . THR A 1 99 ? 21.813 10.288 -36.416 1.00 93.44 99 THR A O 1
ATOM 748 N N . VAL A 1 100 ? 22.114 8.056 -36.257 1.00 95.69 100 VAL A N 1
ATOM 749 C CA . VAL A 1 100 ? 20.726 7.706 -35.967 1.00 95.69 100 VAL A CA 1
ATOM 750 C C . VAL A 1 100 ? 20.637 7.339 -34.491 1.00 95.69 100 VAL A C 1
ATOM 752 O O . VAL A 1 100 ? 21.393 6.481 -34.033 1.00 95.69 100 VAL A O 1
ATOM 755 N N . SER A 1 101 ? 19.741 8.001 -33.765 1.00 96.88 101 SER A N 1
ATOM 756 C CA . SER A 1 101 ? 19.354 7.647 -32.400 1.00 96.88 101 SER A CA 1
ATOM 757 C C . SER A 1 101 ? 18.074 6.816 -32.430 1.00 96.88 101 SER A C 1
ATOM 759 O O . SER A 1 101 ? 17.113 7.223 -33.080 1.00 96.88 101 SER A O 1
ATOM 761 N N . ILE A 1 102 ? 18.058 5.690 -31.727 1.00 97.88 102 ILE A N 1
ATOM 762 C CA . ILE A 1 102 ? 16.901 4.805 -31.560 1.00 97.88 102 ILE A CA 1
ATOM 763 C C . ILE A 1 102 ? 16.412 4.989 -30.122 1.00 97.88 102 ILE A C 1
ATOM 765 O O . ILE A 1 102 ? 17.180 4.808 -29.180 1.00 97.88 102 ILE A O 1
ATOM 769 N N . THR A 1 103 ? 15.182 5.462 -29.944 1.00 97.56 103 THR A N 1
ATOM 770 C CA . THR A 1 103 ? 14.569 5.669 -28.627 1.00 97.56 103 THR A CA 1
ATOM 771 C C . THR A 1 103 ? 13.610 4.540 -28.295 1.00 97.56 103 THR A C 1
ATOM 773 O O . THR A 1 103 ? 12.782 4.194 -29.134 1.00 97.56 103 THR A O 1
ATOM 776 N N . ASP A 1 104 ? 13.695 4.089 -27.050 1.00 98.06 104 ASP A N 1
ATOM 777 C CA . ASP A 1 104 ? 12.918 3.001 -26.467 1.00 98.06 104 ASP A CA 1
ATOM 778 C C . ASP A 1 104 ? 11.435 3.350 -26.234 1.00 98.06 104 ASP A C 1
ATOM 780 O O . ASP A 1 104 ? 11.070 4.455 -25.800 1.00 98.06 104 ASP A O 1
ATOM 784 N N . ASN A 1 105 ? 10.622 2.374 -26.606 1.00 97.12 105 ASN A N 1
ATOM 785 C CA . ASN A 1 105 ? 9.196 2.133 -26.490 1.00 97.12 105 ASN A CA 1
ATOM 786 C C . ASN A 1 105 ? 8.599 1.684 -25.179 1.00 97.12 105 ASN A C 1
ATOM 788 O O . ASN A 1 105 ? 7.394 1.846 -24.925 1.00 97.12 105 ASN A O 1
ATOM 792 N N . ASP A 1 106 ? 9.431 0.990 -24.427 1.00 98.06 106 ASP A N 1
ATOM 793 C CA . ASP A 1 106 ? 8.962 -0.157 -23.695 1.00 98.06 106 ASP A CA 1
ATOM 794 C C . ASP A 1 106 ? 8.566 0.201 -22.281 1.00 98.06 106 ASP A C 1
ATOM 796 O O . ASP A 1 106 ? 8.949 1.219 -21.689 1.00 98.06 106 ASP A O 1
ATOM 800 N N . ARG A 1 107 ? 7.684 -0.637 -21.740 1.00 97.50 107 ARG A N 1
ATOM 801 C CA . ARG A 1 107 ? 7.129 -0.435 -20.409 1.00 97.50 107 ARG A CA 1
ATOM 802 C C . ARG A 1 107 ? 7.165 -1.703 -19.589 1.00 97.50 107 ARG A C 1
ATOM 804 O O . ARG A 1 107 ? 6.924 -2.805 -20.073 1.00 97.50 107 ARG A O 1
ATOM 811 N N . ALA A 1 108 ? 7.381 -1.512 -18.298 1.00 97.88 108 ALA A N 1
ATOM 812 C CA . ALA A 1 108 ? 7.300 -2.552 -17.292 1.00 97.88 108 ALA A CA 1
ATOM 813 C C . ALA A 1 108 ? 6.370 -2.108 -16.162 1.00 97.88 108 ALA A C 1
ATOM 815 O O . ALA A 1 108 ? 6.163 -0.914 -15.944 1.00 97.88 108 ALA A O 1
ATOM 816 N N . SER A 1 109 ? 5.827 -3.061 -15.412 1.00 98.25 109 SER A N 1
ATOM 817 C CA . SER A 1 109 ? 5.090 -2.769 -14.182 1.00 98.25 109 SER A CA 1
ATOM 818 C C . SER A 1 109 ? 5.917 -3.149 -12.963 1.00 98.25 109 SER A C 1
ATOM 820 O O . SER A 1 109 ? 6.650 -4.144 -12.971 1.00 98.25 109 SER A O 1
ATOM 822 N N . ILE A 1 110 ? 5.823 -2.349 -11.907 1.00 98.62 110 ILE A N 1
ATOM 823 C CA . ILE A 1 110 ? 6.386 -2.666 -10.599 1.00 98.62 110 ILE A CA 1
ATOM 824 C C . ILE A 1 110 ? 5.267 -2.542 -9.576 1.00 98.62 110 ILE A C 1
ATOM 826 O O . ILE A 1 110 ? 4.764 -1.453 -9.300 1.00 98.62 110 ILE A O 1
ATOM 830 N N . ASP A 1 111 ? 4.902 -3.684 -9.005 1.00 98.25 111 ASP A N 1
ATOM 831 C CA . ASP A 1 111 ? 3.696 -3.846 -8.204 1.00 98.25 111 ASP A CA 1
ATOM 832 C C . ASP A 1 111 ? 4.015 -4.547 -6.884 1.00 98.25 111 ASP A C 1
ATOM 834 O O . ASP A 1 111 ? 4.943 -5.358 -6.789 1.00 98.25 111 ASP A O 1
ATOM 838 N N . PHE A 1 112 ? 3.208 -4.303 -5.855 1.00 98.62 112 PHE A N 1
ATOM 839 C CA . PHE A 1 112 ? 3.188 -5.206 -4.707 1.00 98.62 112 PHE A CA 1
ATOM 840 C C . PHE A 1 112 ? 2.567 -6.551 -5.096 1.00 98.62 112 PHE A C 1
ATOM 842 O O . PHE A 1 112 ? 1.668 -6.629 -5.930 1.00 98.62 112 PHE A O 1
ATOM 849 N N . SER A 1 113 ? 2.984 -7.631 -4.432 1.00 97.12 113 SER A N 1
ATOM 850 C CA . SER A 1 113 ? 2.408 -8.967 -4.646 1.00 97.12 113 SER A CA 1
ATOM 851 C C . SER A 1 113 ? 0.909 -9.048 -4.334 1.00 97.12 113 SER A C 1
ATOM 853 O O . SER A 1 113 ? 0.253 -10.011 -4.725 1.00 97.12 113 SER A O 1
ATOM 855 N N . GLN A 1 114 ? 0.387 -8.076 -3.583 1.00 98.00 114 GLN A N 1
ATOM 856 C CA . GLN A 1 114 ? -1.021 -7.914 -3.240 1.00 98.00 114 GLN A CA 1
ATOM 857 C C . GLN A 1 114 ? -1.355 -6.419 -3.247 1.00 98.00 114 GLN A C 1
ATOM 859 O O . GLN A 1 114 ? -0.542 -5.610 -2.805 1.00 98.00 114 GLN A O 1
ATOM 864 N N . ALA A 1 115 ? -2.550 -6.062 -3.719 1.00 97.69 115 ALA A N 1
ATOM 865 C CA . ALA A 1 115 ? -3.046 -4.684 -3.661 1.00 97.69 115 ALA A CA 1
ATOM 866 C C . ALA A 1 115 ? -3.472 -4.276 -2.238 1.00 97.69 115 ALA A C 1
ATOM 868 O O . ALA A 1 115 ? -3.406 -3.105 -1.874 1.00 97.69 115 ALA A O 1
ATOM 869 N N . GLU A 1 116 ? -3.893 -5.253 -1.433 1.00 98.50 116 GLU A N 1
ATOM 870 C CA . GLU A 1 116 ? -4.355 -5.058 -0.063 1.00 98.50 116 GLU A CA 1
ATOM 871 C C . GLU A 1 116 ? -3.712 -6.100 0.854 1.00 98.50 116 GLU A C 1
ATOM 873 O O . GLU A 1 116 ? -3.669 -7.293 0.535 1.00 98.50 116 GLU A O 1
ATOM 878 N N . PHE A 1 117 ? -3.238 -5.642 2.007 1.00 98.56 117 PHE A N 1
ATOM 879 C CA . PHE A 1 117 ? -2.741 -6.469 3.096 1.00 98.56 117 PHE A CA 1
ATOM 880 C C . PHE A 1 117 ? -3.608 -6.253 4.333 1.00 98.56 117 PHE A C 1
ATOM 882 O O . PHE A 1 117 ? -4.044 -5.140 4.620 1.00 98.56 117 PHE A O 1
ATOM 889 N N . THR A 1 118 ? -3.809 -7.309 5.112 1.00 98.25 118 THR A N 1
ATOM 890 C CA . THR A 1 118 ? -4.433 -7.212 6.433 1.00 98.25 118 THR A CA 1
ATOM 891 C C . THR A 1 118 ? -3.537 -7.897 7.443 1.00 98.25 118 THR A C 1
ATOM 893 O O . THR A 1 118 ? -3.079 -9.019 7.215 1.00 98.25 118 THR A O 1
ATOM 896 N N . ILE A 1 119 ? -3.293 -7.228 8.561 1.00 98.56 119 ILE A N 1
ATOM 897 C CA . ILE A 1 119 ? -2.512 -7.760 9.671 1.00 98.56 119 ILE A CA 1
ATOM 898 C C . ILE A 1 119 ? -3.161 -7.378 10.995 1.00 98.56 119 ILE A C 1
ATOM 900 O O . ILE A 1 119 ? -3.915 -6.414 11.074 1.00 98.56 119 ILE A O 1
ATOM 904 N N . ARG A 1 120 ? -2.913 -8.183 12.024 1.00 98.31 120 ARG A N 1
ATOM 905 C CA . ARG A 1 120 ? -3.381 -7.922 13.380 1.00 98.31 120 ARG A CA 1
ATOM 906 C C . ARG A 1 120 ? -2.391 -7.025 14.104 1.00 98.31 120 ARG A C 1
ATOM 908 O O . ARG A 1 120 ? -1.185 -7.159 13.912 1.00 98.31 120 ARG A O 1
ATOM 915 N N . GLU A 1 121 ? -2.901 -6.187 14.985 1.00 98.12 121 GLU A N 1
ATOM 916 C CA . GLU A 1 121 ? -2.100 -5.346 15.863 1.00 98.12 121 GLU A CA 1
ATOM 917 C C . GLU A 1 121 ? -1.513 -6.130 17.048 1.00 98.12 121 GLU A C 1
ATOM 919 O O . GLU A 1 121 ? -1.673 -5.791 18.203 1.00 98.12 121 GLU A O 1
ATOM 924 N N . ASP A 1 122 ? -0.857 -7.259 16.797 1.00 97.50 122 ASP A N 1
ATOM 925 C CA . ASP A 1 122 ? -0.350 -8.160 17.845 1.00 97.50 122 ASP A CA 1
ATOM 926 C C . ASP A 1 122 ? 1.176 -8.080 18.026 1.00 97.50 122 ASP A C 1
ATOM 928 O O . ASP A 1 122 ? 1.788 -8.913 18.700 1.00 97.50 122 ASP A O 1
ATOM 932 N N . GLY A 1 123 ? 1.802 -7.063 17.429 1.00 97.44 123 GLY A N 1
ATOM 933 C CA . GLY A 1 123 ? 3.246 -6.838 17.461 1.00 97.44 123 GLY A CA 1
ATOM 934 C C . GLY A 1 123 ? 4.008 -7.692 16.446 1.00 97.44 123 GLY A C 1
ATOM 935 O O . GLY A 1 123 ? 5.240 -7.778 16.506 1.00 97.44 123 GLY A O 1
ATOM 936 N N . SER A 1 124 ? 3.286 -8.358 15.541 1.00 97.44 124 SER A N 1
ATOM 937 C CA . SER A 1 124 ? 3.862 -9.123 14.442 1.00 97.44 124 SER A CA 1
ATOM 938 C C . SER A 1 124 ? 4.435 -8.229 13.337 1.00 97.44 124 SER A C 1
ATOM 940 O O . SER A 1 124 ? 4.387 -6.999 13.368 1.00 97.44 124 SER A O 1
ATOM 942 N N . THR A 1 125 ? 5.041 -8.874 12.344 1.00 98.31 125 THR A N 1
ATOM 943 C CA . THR A 1 125 ? 5.640 -8.208 11.191 1.00 98.31 125 THR A CA 1
ATOM 944 C C . THR A 1 125 ? 4.914 -8.648 9.930 1.00 98.31 125 THR A C 1
ATOM 946 O O . THR A 1 125 ? 4.875 -9.841 9.618 1.00 98.31 125 THR A O 1
ATOM 949 N N . LEU A 1 126 ? 4.399 -7.687 9.168 1.00 98.50 126 LEU A N 1
ATOM 950 C CA . LEU A 1 126 ? 3.883 -7.914 7.827 1.00 98.50 126 LEU A CA 1
ATOM 95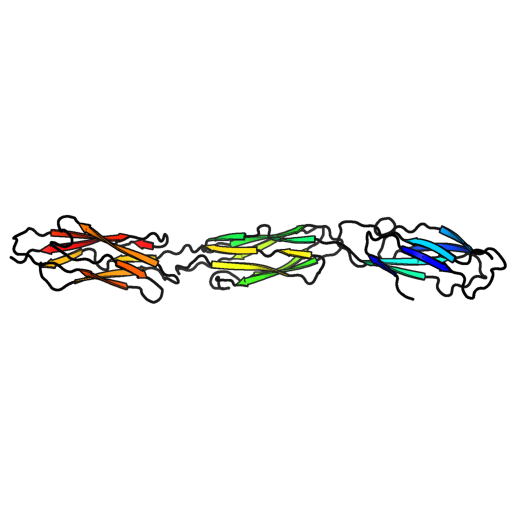1 C C . LEU A 1 126 ? 5.057 -8.079 6.862 1.00 98.50 126 LEU A C 1
ATOM 953 O O . LEU A 1 126 ? 5.872 -7.170 6.714 1.00 98.50 126 LEU A O 1
ATOM 957 N N . SER A 1 127 ? 5.136 -9.211 6.167 1.00 98.19 127 SER A N 1
ATOM 958 C CA . SER A 1 127 ? 6.042 -9.355 5.026 1.00 98.19 127 SER A CA 1
ATOM 959 C C . SER A 1 127 ? 5.309 -8.982 3.744 1.00 98.19 127 SER A C 1
ATOM 961 O O . SER A 1 127 ? 4.238 -9.517 3.464 1.00 98.19 127 SER A O 1
ATOM 963 N N . TYR A 1 128 ? 5.902 -8.089 2.957 1.00 98.38 128 TYR A N 1
ATOM 964 C CA . TYR A 1 128 ? 5.396 -7.703 1.644 1.00 98.38 128 TYR A CA 1
ATOM 965 C C . TYR A 1 128 ? 6.456 -7.967 0.581 1.00 98.38 128 TYR A C 1
ATOM 967 O O . TYR A 1 128 ? 7.653 -8.036 0.864 1.00 98.38 128 TYR A O 1
ATOM 975 N N . SER A 1 129 ? 6.027 -8.130 -0.666 1.00 98.38 129 SER A N 1
ATOM 976 C CA . SER A 1 129 ? 6.937 -8.275 -1.799 1.00 98.38 129 SER A CA 1
ATOM 977 C C . SER A 1 129 ? 6.594 -7.275 -2.888 1.00 98.38 129 SER A C 1
ATOM 979 O O . SER A 1 129 ? 5.420 -7.004 -3.118 1.00 98.38 129 SER A O 1
ATOM 981 N N . VAL A 1 130 ? 7.625 -6.756 -3.547 1.00 98.75 130 VAL A N 1
ATOM 982 C CA . VAL A 1 130 ? 7.533 -5.873 -4.715 1.00 98.75 130 VAL A CA 1
ATOM 983 C C . VAL A 1 130 ? 8.123 -6.622 -5.905 1.00 98.75 130 VAL A C 1
ATOM 985 O O . VAL A 1 130 ? 9.201 -7.218 -5.791 1.00 98.75 130 VAL A O 1
ATOM 988 N N . ILE A 1 131 ? 7.402 -6.650 -7.018 1.00 98.62 131 ILE A N 1
ATOM 989 C CA . ILE A 1 131 ? 7.678 -7.493 -8.180 1.00 98.62 131 ILE A CA 1
ATOM 990 C C . ILE A 1 131 ? 7.735 -6.612 -9.422 1.00 98.62 131 ILE A C 1
ATOM 992 O O . ILE A 1 131 ? 6.814 -5.847 -9.677 1.00 98.62 131 ILE A O 1
ATOM 996 N N . LEU A 1 132 ? 8.806 -6.762 -10.198 1.00 98.56 132 LEU A N 1
ATOM 997 C CA . LEU A 1 132 ? 8.937 -6.209 -11.541 1.00 98.56 132 LEU A CA 1
ATOM 998 C C . LEU A 1 132 ? 8.419 -7.222 -12.575 1.00 98.56 132 LEU A C 1
ATOM 1000 O O . LEU A 1 132 ? 8.900 -8.360 -12.619 1.00 98.56 132 LEU A O 1
ATOM 1004 N N . THR A 1 133 ? 7.525 -6.778 -13.456 1.00 98.19 133 THR A N 1
ATOM 1005 C CA . THR A 1 133 ? 7.057 -7.509 -14.642 1.00 98.19 133 THR A CA 1
ATOM 1006 C C . THR A 1 133 ? 7.459 -6.749 -15.904 1.00 98.19 133 THR A C 1
ATOM 1008 O O . THR A 1 133 ? 7.032 -5.621 -16.110 1.00 98.19 133 THR A O 1
ATOM 1011 N N . GLY A 1 134 ? 8.285 -7.371 -16.745 1.00 96.81 134 GLY A N 1
ATOM 1012 C CA . GLY A 1 134 ? 8.906 -6.757 -17.929 1.00 96.81 134 GLY A CA 1
ATOM 1013 C C . GLY A 1 134 ? 10.379 -7.155 -18.036 1.00 96.81 134 GLY A C 1
ATOM 1014 O O . GLY A 1 134 ? 10.913 -7.770 -17.102 1.00 96.81 134 GLY A O 1
ATOM 1015 N N . ASN A 1 135 ? 11.039 -6.866 -19.158 1.00 97.56 135 ASN A N 1
ATOM 1016 C CA . ASN A 1 135 ? 12.474 -7.108 -19.338 1.00 97.56 135 ASN A CA 1
ATOM 1017 C C . ASN A 1 135 ? 13.240 -5.793 -19.329 1.00 97.56 135 ASN A C 1
ATOM 1019 O O . ASN A 1 135 ? 12.700 -4.749 -19.663 1.00 97.56 135 ASN A O 1
ATOM 1023 N N . LEU A 1 136 ? 14.489 -5.862 -18.885 1.00 98.06 136 LEU A N 1
ATOM 1024 C CA . LEU A 1 136 ? 15.342 -4.699 -18.707 1.00 98.06 136 LEU A CA 1
ATOM 1025 C C . LEU A 1 136 ? 16.723 -5.000 -19.285 1.00 98.06 136 LEU A C 1
ATOM 1027 O O . LEU A 1 136 ? 17.290 -6.034 -18.923 1.00 98.06 136 LEU A O 1
ATOM 1031 N N . ASP A 1 137 ? 17.305 -4.086 -20.055 1.00 96.69 137 ASP A N 1
ATOM 1032 C CA . ASP A 1 137 ? 18.756 -4.064 -20.307 1.00 96.69 137 ASP A CA 1
ATOM 1033 C C . ASP A 1 137 ? 19.478 -3.061 -19.387 1.00 96.69 137 ASP A C 1
ATOM 1035 O O . ASP A 1 137 ? 20.678 -3.146 -19.121 1.00 96.69 137 ASP A O 1
ATOM 1039 N N . ARG A 1 138 ? 18.714 -2.159 -18.758 1.00 96.12 138 ARG A N 1
ATOM 1040 C CA . ARG A 1 138 ? 19.201 -1.211 -17.746 1.00 96.12 138 ARG A CA 1
ATOM 1041 C C . ARG A 1 138 ? 18.521 -1.384 -16.394 1.00 96.12 138 ARG A C 1
ATOM 1043 O O . ARG A 1 138 ? 17.374 -1.790 -16.289 1.00 96.12 138 ARG A O 1
ATOM 1050 N N . SER A 1 139 ? 19.217 -1.048 -15.313 1.00 97.44 139 SER A N 1
ATOM 1051 C CA . SER A 1 139 ? 18.612 -1.103 -13.979 1.00 97.44 139 SER A CA 1
ATOM 1052 C C . SER A 1 139 ? 17.594 0.017 -13.762 1.00 97.44 139 SER A C 1
ATOM 1054 O O . SER A 1 139 ? 17.855 1.155 -14.156 1.00 97.44 139 SER A O 1
ATOM 1056 N N . ILE A 1 140 ? 16.522 -0.272 -13.024 1.00 98.31 140 ILE A N 1
ATOM 1057 C CA . ILE A 1 140 ? 15.533 0.720 -12.584 1.00 98.31 140 ILE A CA 1
ATOM 1058 C C . ILE A 1 140 ? 15.563 0.828 -11.061 1.00 98.31 140 ILE A C 1
ATOM 1060 O O . ILE A 1 140 ? 15.562 -0.183 -10.358 1.00 98.31 140 ILE A O 1
ATOM 1064 N N . VAL A 1 141 ? 15.598 2.059 -10.547 1.00 98.50 141 VAL A N 1
ATOM 1065 C CA . VAL A 1 141 ? 15.568 2.337 -9.105 1.00 98.50 141 VAL A CA 1
ATOM 1066 C C . VAL A 1 141 ? 14.156 2.730 -8.689 1.00 98.50 141 VAL A C 1
ATOM 1068 O O . VAL A 1 141 ? 13.547 3.617 -9.289 1.00 98.50 141 VAL A O 1
ATOM 1071 N N . VAL A 1 142 ? 13.650 2.081 -7.646 1.00 98.62 142 VAL A N 1
ATOM 1072 C CA . VAL A 1 142 ? 12.331 2.327 -7.059 1.00 98.62 142 VAL A CA 1
ATOM 1073 C C . VAL A 1 142 ? 12.478 2.493 -5.558 1.00 98.62 142 VAL A C 1
ATOM 1075 O O . VAL A 1 142 ? 13.187 1.723 -4.913 1.00 98.62 142 VAL A O 1
ATOM 1078 N N . SER A 1 143 ? 11.791 3.467 -4.981 1.00 98.69 143 SER A N 1
ATOM 1079 C CA . SER A 1 143 ? 11.678 3.608 -3.534 1.00 98.69 143 SER A CA 1
ATOM 1080 C C . SER A 1 143 ? 10.341 3.074 -3.035 1.00 98.69 143 SER A C 1
ATOM 1082 O O . SER A 1 143 ? 9.323 3.207 -3.713 1.00 98.69 143 SER A O 1
ATOM 1084 N N . VAL A 1 144 ? 10.344 2.504 -1.830 1.00 98.69 144 VAL A N 1
ATOM 1085 C CA . VAL A 1 144 ? 9.135 2.123 -1.089 1.00 98.69 144 VAL A CA 1
ATOM 1086 C C . VAL A 1 144 ? 9.062 2.970 0.168 1.00 98.69 144 VAL A C 1
ATOM 1088 O O . VAL A 1 144 ? 9.997 2.960 0.965 1.00 98.69 144 VAL A O 1
ATOM 1091 N N . ASN A 1 145 ? 7.961 3.688 0.356 1.00 98.44 145 ASN A N 1
ATOM 1092 C CA . ASN A 1 145 ? 7.734 4.510 1.542 1.00 98.44 145 ASN A CA 1
ATOM 1093 C C . ASN A 1 145 ? 6.343 4.250 2.112 1.00 98.44 145 ASN A C 1
ATOM 1095 O O . ASN A 1 145 ? 5.408 3.977 1.359 1.00 98.44 145 ASN A O 1
ATOM 1099 N N . ASP A 1 146 ? 6.187 4.385 3.425 1.00 98.19 146 ASP A N 1
ATOM 1100 C CA . ASP A 1 146 ? 4.857 4.439 4.025 1.00 98.19 146 ASP A CA 1
ATOM 1101 C C . ASP A 1 146 ? 4.251 5.846 3.905 1.00 98.19 146 ASP A C 1
ATOM 1103 O O . ASP A 1 146 ? 4.923 6.861 4.117 1.00 98.19 146 ASP A O 1
ATOM 1107 N N . ILE A 1 147 ? 2.959 5.892 3.591 1.00 98.31 147 ILE A N 1
ATOM 1108 C CA . ILE A 1 147 ? 2.111 7.076 3.696 1.00 98.31 147 ILE A CA 1
ATOM 1109 C C . ILE A 1 147 ? 1.068 6.770 4.780 1.00 98.31 147 ILE A C 1
ATOM 1111 O O . ILE A 1 147 ? 0.224 5.893 4.558 1.00 98.31 147 ILE A O 1
ATOM 1115 N N . PRO A 1 148 ? 1.116 7.466 5.933 1.00 97.94 148 PRO A N 1
ATOM 1116 C CA . PRO A 1 148 ? 0.121 7.308 6.988 1.00 97.94 148 PRO A CA 1
ATOM 1117 C C . PRO A 1 148 ? -1.299 7.539 6.458 1.00 97.94 148 PRO A C 1
ATOM 1119 O O . PRO A 1 148 ? -1.537 8.482 5.696 1.00 97.94 148 PRO A O 1
ATOM 1122 N N . GLY A 1 149 ? -2.229 6.672 6.852 1.00 97.31 149 GLY A N 1
ATOM 1123 C CA . GLY A 1 149 ? -3.662 6.846 6.635 1.00 97.31 149 GLY A CA 1
ATOM 1124 C C . GLY A 1 149 ? -4.318 7.275 7.941 1.00 97.31 149 GLY A C 1
ATOM 1125 O O . GLY A 1 149 ? -4.072 8.379 8.422 1.00 97.31 149 GLY A O 1
ATOM 1126 N N . THR A 1 150 ? -5.148 6.401 8.511 1.00 98.19 150 THR A N 1
ATOM 1127 C CA . THR A 1 150 ? -5.592 6.560 9.906 1.00 98.19 150 THR A CA 1
ATOM 1128 C C . THR A 1 150 ? -4.564 6.022 10.895 1.00 98.19 150 THR A C 1
ATOM 1130 O O . THR A 1 150 ? -4.493 6.556 11.990 1.00 98.19 150 THR A O 1
ATOM 1133 N N . ALA A 1 151 ? -3.745 5.048 10.477 1.00 98.25 151 ALA A N 1
ATOM 1134 C CA . ALA A 1 151 ? -2.635 4.559 11.279 1.00 98.25 151 ALA A CA 1
ATOM 1135 C C . ALA A 1 151 ? -1.516 5.604 11.329 1.00 98.25 151 ALA A C 1
ATOM 1137 O O . ALA A 1 151 ? -1.114 6.179 10.308 1.00 98.25 151 ALA A O 1
ATOM 1138 N N . THR A 1 152 ? -0.992 5.812 12.521 1.00 97.69 152 THR A N 1
ATOM 1139 C CA . THR A 1 152 ? 0.073 6.725 12.902 1.00 97.69 152 THR A CA 1
ATOM 1140 C C . THR A 1 152 ? 1.417 5.999 12.983 1.00 97.69 152 THR A C 1
ATOM 1142 O O . THR A 1 152 ? 1.647 5.059 13.744 1.00 97.69 152 THR A O 1
ATOM 1145 N N . ARG A 1 153 ? 2.381 6.498 12.208 1.00 97.88 153 ARG A N 1
ATOM 1146 C CA . ARG A 1 153 ? 3.765 6.015 12.240 1.00 97.88 153 ARG A CA 1
ATOM 1147 C C . ARG A 1 153 ? 4.372 6.149 13.641 1.00 97.88 153 ARG A C 1
ATOM 1149 O O . ARG A 1 153 ? 4.230 7.181 14.290 1.00 97.88 153 ARG A O 1
ATOM 1156 N N . ASP A 1 154 ? 5.119 5.126 14.035 1.00 97.19 154 ASP A N 1
ATOM 1157 C CA . ASP A 1 154 ? 5.798 4.957 15.322 1.00 97.19 154 ASP A CA 1
ATOM 1158 C C . ASP A 1 154 ? 4.853 4.853 16.537 1.00 97.19 154 ASP A C 1
ATOM 1160 O O . ASP A 1 154 ? 5.337 4.762 17.668 1.00 97.19 154 ASP A O 1
ATOM 1164 N N . VAL A 1 155 ? 3.536 4.803 16.299 1.00 97.38 155 VAL A N 1
ATOM 1165 C CA . VAL A 1 155 ? 2.507 4.430 17.281 1.00 97.38 155 VAL A CA 1
ATOM 1166 C C . VAL A 1 155 ? 1.958 3.050 16.929 1.00 97.38 155 VAL A C 1
ATOM 1168 O O . VAL A 1 155 ? 2.155 2.140 17.722 1.00 97.38 155 VAL A O 1
ATOM 1171 N N . ASP A 1 156 ? 1.470 2.861 15.697 1.00 98.44 156 ASP A N 1
ATOM 1172 C CA . ASP A 1 156 ? 0.796 1.614 15.274 1.00 98.44 156 ASP A CA 1
ATOM 1173 C C . ASP A 1 156 ? 1.712 0.748 14.392 1.00 98.44 156 ASP A C 1
ATOM 1175 O O . ASP A 1 156 ? 1.581 -0.473 14.274 1.00 98.44 156 ASP A O 1
ATOM 1179 N N . TYR A 1 157 ? 2.707 1.368 13.749 1.00 98.69 157 TYR A N 1
ATOM 1180 C CA . TYR A 1 157 ? 3.643 0.677 12.862 1.00 98.69 157 TYR A CA 1
ATOM 1181 C C . TYR A 1 157 ? 4.993 1.399 12.732 1.00 98.69 157 TYR A C 1
ATOM 1183 O O . TYR A 1 157 ? 5.096 2.610 12.905 1.00 98.69 157 TYR A O 1
ATOM 1191 N N . SER A 1 158 ? 6.057 0.670 12.387 1.00 98.00 158 SER A N 1
ATOM 1192 C CA . SER A 1 158 ? 7.396 1.243 12.163 1.00 98.00 158 SER A CA 1
ATOM 1193 C C . SER A 1 158 ? 7.530 1.935 10.803 1.00 98.00 158 SER A C 1
ATOM 1195 O O . SER A 1 158 ? 7.037 1.404 9.810 1.00 98.00 158 SER A O 1
ATOM 1197 N N . ASN A 1 159 ? 8.312 3.013 10.701 1.00 96.88 159 ASN A N 1
ATOM 1198 C CA . ASN A 1 159 ? 8.645 3.628 9.406 1.00 96.88 159 ASN A CA 1
ATOM 1199 C C . ASN A 1 159 ? 9.139 2.624 8.336 1.00 96.88 159 ASN A C 1
ATOM 1201 O O . ASN A 1 159 ? 10.000 1.788 8.610 1.00 96.88 159 ASN A O 1
ATOM 1205 N N . VAL A 1 160 ? 8.657 2.787 7.099 1.00 97.44 160 VAL A N 1
ATOM 1206 C CA . VAL A 1 160 ? 9.175 2.144 5.884 1.00 97.44 160 VAL A CA 1
ATOM 1207 C C . VAL A 1 160 ? 9.864 3.195 5.014 1.00 97.44 160 VAL A C 1
ATOM 1209 O O . VAL A 1 160 ? 9.272 4.216 4.659 1.00 97.44 160 VAL A O 1
ATOM 1212 N N . SER A 1 161 ? 11.121 2.940 4.662 1.00 97.00 161 SER A N 1
ATOM 1213 C CA . SER A 1 161 ? 11.906 3.761 3.738 1.00 97.00 161 SER A CA 1
ATOM 1214 C C . SER A 1 161 ? 12.969 2.884 3.088 1.00 97.00 161 SER A C 1
ATOM 1216 O O . SER A 1 161 ? 14.047 2.668 3.640 1.00 97.00 161 SER A O 1
ATOM 1218 N N . GLU A 1 162 ? 12.633 2.324 1.931 1.00 98.25 162 GLU A N 1
ATOM 1219 C CA . GLU A 1 162 ? 13.478 1.379 1.202 1.00 98.25 162 GLU A CA 1
ATOM 1220 C C . GLU A 1 162 ? 13.818 1.920 -0.184 1.00 98.25 162 GLU A C 1
ATOM 1222 O O . GLU A 1 162 ? 13.032 2.633 -0.808 1.00 98.25 162 GLU A O 1
ATOM 1227 N N . THR A 1 163 ? 14.993 1.557 -0.695 1.00 98.25 163 THR A N 1
ATOM 1228 C CA . THR A 1 163 ? 15.391 1.810 -2.086 1.00 98.25 163 THR A CA 1
ATOM 1229 C C . THR A 1 163 ? 15.826 0.501 -2.721 1.00 98.25 163 THR A C 1
ATOM 1231 O O . THR A 1 163 ? 16.704 -0.193 -2.212 1.00 98.25 163 THR A O 1
ATOM 1234 N N . ILE A 1 164 ? 15.197 0.171 -3.839 1.00 98.19 164 ILE A N 1
ATOM 1235 C CA . ILE A 1 164 ? 15.322 -1.093 -4.548 1.00 98.19 164 ILE A CA 1
ATOM 1236 C C . ILE A 1 164 ? 15.894 -0.799 -5.927 1.00 98.19 164 ILE A C 1
ATOM 1238 O O . ILE A 1 164 ? 15.401 0.073 -6.638 1.00 98.19 164 ILE A O 1
ATOM 1242 N N . THR A 1 165 ? 16.898 -1.570 -6.330 1.00 98.38 165 THR A N 1
ATOM 1243 C CA . THR A 1 165 ? 17.391 -1.573 -7.708 1.00 98.38 165 THR A CA 1
ATOM 1244 C C . THR A 1 165 ? 16.951 -2.865 -8.375 1.00 98.38 165 THR A C 1
ATOM 1246 O O . THR A 1 165 ? 17.441 -3.943 -8.033 1.00 98.38 165 THR A O 1
ATOM 1249 N N . PHE A 1 166 ? 16.034 -2.760 -9.331 1.00 98.62 166 PHE A N 1
ATOM 1250 C CA . PHE A 1 166 ? 15.627 -3.878 -10.165 1.00 98.62 166 PHE A CA 1
ATOM 1251 C C . PHE A 1 166 ? 16.560 -4.028 -11.364 1.00 98.62 166 PHE A C 1
ATOM 1253 O O . PHE A 1 166 ? 16.997 -3.052 -11.974 1.00 98.62 166 PHE A O 1
ATOM 1260 N N . THR A 1 167 ? 16.855 -5.279 -11.701 1.00 98.06 167 THR A N 1
ATOM 1261 C CA . THR A 1 167 ? 17.611 -5.675 -12.893 1.00 98.06 167 THR A CA 1
ATOM 1262 C C . THR A 1 167 ? 16.921 -6.873 -13.533 1.00 98.06 167 THR A C 1
ATOM 1264 O O . THR A 1 167 ? 16.082 -7.522 -12.903 1.00 98.06 167 THR A O 1
ATOM 1267 N N . ASN A 1 168 ? 17.312 -7.247 -14.752 1.00 95.69 168 ASN A N 1
ATOM 1268 C CA . ASN A 1 168 ? 16.733 -8.424 -15.402 1.00 95.69 168 ASN A CA 1
ATOM 1269 C C . ASN A 1 168 ? 16.926 -9.727 -14.597 1.00 95.69 168 ASN A C 1
ATOM 1271 O O . ASN A 1 168 ? 16.107 -10.639 -14.675 1.00 95.69 168 ASN A O 1
ATOM 1275 N N . SER A 1 169 ? 17.990 -9.814 -13.790 1.00 97.00 169 SER A N 1
ATOM 1276 C CA . SER A 1 169 ? 18.277 -10.964 -12.921 1.00 97.00 169 SER A CA 1
ATOM 1277 C C . SER A 1 169 ? 17.698 -10.840 -11.507 1.00 97.00 169 SER A C 1
ATOM 1279 O O . SER A 1 169 ? 17.658 -11.831 -10.777 1.00 97.00 169 SER A O 1
ATOM 1281 N N . SER A 1 170 ? 17.227 -9.655 -11.116 1.00 97.81 170 SER A N 1
ATOM 1282 C CA . SER A 1 170 ? 16.666 -9.366 -9.797 1.00 97.81 170 SER A CA 1
ATOM 1283 C C . SER A 1 170 ? 15.342 -8.625 -9.949 1.00 97.81 170 SER A C 1
ATOM 1285 O O . SER A 1 170 ? 15.293 -7.400 -9.863 1.00 97.81 170 SER A O 1
ATOM 1287 N N . LYS A 1 171 ? 14.265 -9.391 -10.172 1.00 98.00 171 LYS A N 1
ATOM 1288 C CA . LYS A 1 171 ? 12.899 -8.886 -10.411 1.00 98.00 171 LYS A CA 1
ATOM 1289 C C . LYS A 1 171 ? 11.989 -8.898 -9.173 1.00 98.00 171 LYS A C 1
ATOM 1291 O O . LYS A 1 171 ? 10.797 -8.637 -9.286 1.00 98.00 171 LYS A O 1
ATOM 1296 N N . ARG A 1 172 ? 12.509 -9.234 -7.987 1.00 98.38 172 ARG A N 1
ATOM 1297 C CA . ARG A 1 172 ? 11.710 -9.323 -6.754 1.00 98.38 172 ARG A CA 1
ATOM 1298 C C . ARG A 1 172 ? 12.472 -8.802 -5.546 1.00 98.38 172 ARG A C 1
ATOM 1300 O O . ARG A 1 172 ? 13.608 -9.206 -5.314 1.00 98.38 172 ARG A O 1
ATOM 1307 N N . PHE A 1 173 ? 11.787 -8.006 -4.739 1.00 98.56 173 PHE A N 1
ATOM 1308 C CA . PHE A 1 173 ? 12.220 -7.560 -3.422 1.00 98.56 173 PHE A CA 1
ATOM 1309 C C . PHE A 1 173 ? 11.222 -8.027 -2.360 1.00 98.56 173 PHE A C 1
ATOM 1311 O O . PHE A 1 173 ? 10.019 -8.058 -2.616 1.00 98.56 173 PHE A O 1
ATOM 1318 N N . THR A 1 174 ? 11.710 -8.374 -1.172 1.00 98.38 174 THR A N 1
ATOM 1319 C CA . THR A 1 174 ? 10.871 -8.664 -0.003 1.00 98.38 174 THR A CA 1
ATOM 1320 C C . THR A 1 174 ? 11.225 -7.679 1.095 1.00 98.38 174 THR A C 1
ATOM 1322 O O . THR A 1 174 ? 12.384 -7.595 1.495 1.00 98.38 174 THR A O 1
ATOM 1325 N N . GLY A 1 175 ? 10.216 -6.959 1.570 1.00 98.00 175 GLY A N 1
ATOM 1326 C CA . GLY A 1 175 ? 10.316 -6.042 2.691 1.00 98.00 175 GLY A CA 1
ATOM 1327 C C . GLY A 1 175 ? 9.530 -6.539 3.898 1.00 98.00 175 GLY A C 1
ATOM 1328 O O . GLY A 1 175 ? 8.828 -7.559 3.857 1.00 98.00 175 GLY A O 1
ATOM 1329 N N . ALA A 1 176 ? 9.673 -5.800 4.988 1.00 97.94 176 ALA A N 1
ATOM 1330 C CA . ALA A 1 176 ? 9.020 -6.080 6.251 1.00 97.94 176 ALA A CA 1
ATOM 1331 C C . ALA A 1 176 ? 8.507 -4.776 6.863 1.00 97.94 176 ALA A C 1
ATOM 1333 O O . ALA A 1 176 ? 9.227 -3.784 6.906 1.00 97.94 176 ALA A O 1
ATOM 1334 N N . LEU A 1 177 ? 7.276 -4.802 7.360 1.00 98.44 177 LEU A N 1
ATOM 1335 C CA . LEU A 1 177 ? 6.664 -3.725 8.122 1.00 98.44 177 LEU A CA 1
ATOM 1336 C C . LEU A 1 177 ? 6.348 -4.257 9.519 1.00 98.44 177 LEU A C 1
ATOM 1338 O O . LEU A 1 177 ? 5.552 -5.184 9.664 1.00 98.44 177 LEU A O 1
ATOM 1342 N N . ARG A 1 178 ? 6.989 -3.706 10.550 1.00 98.38 178 ARG A N 1
ATOM 1343 C CA . ARG A 1 178 ? 6.732 -4.106 11.934 1.00 98.38 178 ARG A CA 1
ATOM 1344 C C . ARG A 1 178 ? 5.502 -3.370 12.454 1.00 98.38 178 ARG A C 1
ATOM 1346 O O . ARG A 1 178 ? 5.460 -2.144 12.389 1.00 98.38 178 ARG A O 1
ATOM 1353 N N . ILE A 1 179 ? 4.558 -4.121 13.004 1.00 98.62 179 ILE A N 1
ATOM 1354 C CA . ILE A 1 179 ? 3.392 -3.583 13.700 1.00 98.62 179 ILE A CA 1
ATOM 1355 C C . ILE A 1 179 ? 3.758 -3.381 15.168 1.00 98.62 179 ILE A C 1
ATOM 1357 O O . ILE A 1 179 ? 4.516 -4.163 15.755 1.00 98.62 179 ILE A O 1
ATOM 1361 N N . ILE A 1 180 ? 3.290 -2.283 15.736 1.00 98.56 180 ILE A N 1
ATOM 1362 C CA . ILE A 1 180 ? 3.441 -1.956 17.148 1.00 98.56 180 ILE A CA 1
ATOM 1363 C C . ILE A 1 180 ? 2.096 -2.293 17.782 1.00 98.56 180 ILE A C 1
ATOM 1365 O O . ILE A 1 180 ? 1.069 -2.018 17.193 1.00 98.56 180 ILE A O 1
ATOM 1369 N N . ASN A 1 181 ? 2.125 -2.998 18.908 1.00 98.25 181 ASN A N 1
ATOM 1370 C CA . ASN A 1 181 ? 0.920 -3.373 19.640 1.00 98.25 181 ASN A CA 1
ATOM 1371 C C . ASN A 1 181 ? 0.870 -2.557 20.918 1.00 98.25 181 ASN A C 1
ATOM 1373 O O . ASN A 1 181 ? 1.888 -2.486 21.626 1.00 98.25 181 ASN A O 1
ATOM 1377 N N . ASP A 1 182 ? -0.296 -2.013 21.227 1.00 96.38 182 ASP A N 1
ATOM 1378 C CA . ASP A 1 182 ? -0.557 -1.363 22.494 1.00 96.38 182 ASP A CA 1
ATOM 1379 C C . ASP A 1 182 ? -1.746 -1.989 23.259 1.00 96.38 182 ASP A C 1
ATOM 1381 O O . ASP A 1 182 ? -1.899 -3.207 23.299 1.00 96.38 182 ASP A O 1
ATOM 1385 N N . SER A 1 183 ? -2.464 -1.200 24.053 1.00 96.12 183 SER A N 1
ATOM 1386 C CA . SER A 1 183 ? -3.601 -1.670 24.868 1.00 96.12 183 SER A CA 1
ATOM 1387 C C . SER A 1 183 ? -4.838 -0.786 24.702 1.00 96.12 183 SER A C 1
ATOM 1389 O O . SER A 1 183 ? -5.760 -0.819 25.526 1.00 96.12 183 SER A O 1
ATOM 1391 N N . ILE A 1 184 ? -4.820 0.061 23.679 1.00 97.06 184 ILE A N 1
ATOM 1392 C CA . ILE A 1 184 ? -5.877 0.979 23.315 1.00 97.06 184 ILE A CA 1
ATOM 1393 C C . ILE A 1 184 ? -6.797 0.239 22.350 1.00 97.06 184 ILE A C 1
ATOM 1395 O O . ILE A 1 184 ? -6.378 -0.486 21.464 1.00 97.06 184 ILE A O 1
ATOM 1399 N N . VAL A 1 185 ? -8.094 0.371 22.586 1.00 97.94 185 VAL A N 1
ATOM 1400 C CA . VAL A 1 185 ? -9.140 -0.247 21.782 1.00 97.94 185 VAL A CA 1
ATOM 1401 C C . VAL A 1 185 ? -9.523 0.728 20.674 1.00 97.94 185 VAL A C 1
ATOM 1403 O O . VAL A 1 185 ? -10.138 1.776 20.929 1.00 97.94 185 VAL A O 1
ATOM 1406 N N . GLU A 1 186 ? -9.179 0.366 19.443 1.00 96.94 186 GLU A N 1
ATOM 1407 C CA . GLU A 1 186 ? -9.167 1.242 18.268 1.00 96.94 186 GLU A CA 1
ATOM 1408 C C . GLU A 1 186 ? -9.997 0.669 17.119 1.00 96.94 186 GLU A C 1
ATOM 1410 O O . GLU A 1 186 ? -10.359 -0.505 17.090 1.00 96.94 186 GLU A O 1
ATOM 1415 N N . THR A 1 187 ? -10.407 1.496 16.163 1.00 97.00 187 THR A N 1
ATOM 1416 C CA . THR A 1 187 ? -10.980 0.941 14.925 1.00 97.00 187 THR A CA 1
ATOM 1417 C C . THR A 1 187 ? -9.877 0.331 14.071 1.00 97.00 187 THR A C 1
ATOM 1419 O O . THR A 1 187 ? -8.730 0.710 14.218 1.00 97.00 187 THR A O 1
ATOM 1422 N N . THR A 1 188 ? -10.208 -0.550 13.122 1.00 97.75 188 THR A N 1
ATOM 1423 C CA . THR A 1 188 ? -9.221 -0.968 12.114 1.00 97.75 188 THR A CA 1
ATOM 1424 C C . THR A 1 188 ? -8.635 0.252 11.414 1.00 97.75 188 THR A C 1
ATOM 1426 O O . THR A 1 188 ? -9.374 1.059 10.843 1.00 97.75 188 THR A O 1
ATOM 1429 N N . GLU A 1 189 ? -7.314 0.346 11.430 1.00 98.44 189 GLU A N 1
ATOM 1430 C CA . GLU A 1 189 ? -6.586 1.476 10.884 1.00 98.44 189 GLU A CA 1
ATOM 1431 C C . GLU A 1 189 ? -5.905 1.136 9.563 1.00 98.44 189 GLU A C 1
ATOM 1433 O O . GLU A 1 189 ? -5.807 -0.028 9.173 1.00 98.44 189 GLU A O 1
ATOM 1438 N N . THR A 1 190 ? -5.457 2.154 8.828 1.00 98.69 190 THR A N 1
ATOM 1439 C CA . THR A 1 190 ? -4.884 1.970 7.491 1.00 98.69 190 THR A CA 1
ATOM 1440 C C . THR A 1 190 ? -3.643 2.814 7.243 1.00 98.69 190 THR A C 1
ATOM 1442 O O . THR A 1 190 ? -3.540 3.941 7.726 1.00 98.69 190 THR A O 1
ATOM 1445 N N . LEU A 1 191 ? -2.742 2.289 6.412 1.00 98.81 191 LEU A N 1
ATOM 1446 C CA . LEU A 1 191 ? -1.670 3.035 5.748 1.00 98.81 191 LEU A CA 1
ATOM 1447 C C . LEU A 1 191 ? -1.538 2.597 4.280 1.00 98.81 191 LEU A C 1
ATOM 1449 O O . LEU A 1 191 ? -2.095 1.576 3.866 1.00 98.81 191 LEU A O 1
ATOM 1453 N N . ILE A 1 192 ? -0.773 3.349 3.490 1.00 98.75 192 ILE A N 1
ATOM 1454 C CA . ILE A 1 192 ? -0.420 2.991 2.110 1.00 98.75 192 ILE A CA 1
ATOM 1455 C C . ILE A 1 192 ? 1.083 2.716 2.035 1.00 98.75 192 ILE A C 1
ATOM 1457 O O . ILE A 1 192 ? 1.890 3.537 2.467 1.00 98.75 192 ILE A O 1
ATOM 1461 N N . LEU A 1 193 ? 1.467 1.591 1.433 1.00 98.75 193 LEU A N 1
ATOM 1462 C CA . LEU A 1 193 ? 2.822 1.370 0.940 1.00 98.75 193 LEU A CA 1
ATOM 1463 C C . LEU A 1 193 ? 2.903 1.931 -0.480 1.00 98.75 193 LEU A C 1
ATOM 1465 O O . LEU A 1 193 ? 2.226 1.452 -1.393 1.00 98.75 193 LEU A O 1
ATOM 1469 N N . ALA A 1 194 ? 3.702 2.979 -0.654 1.00 98.62 194 ALA A N 1
ATOM 1470 C CA . ALA A 1 194 ? 3.801 3.728 -1.894 1.00 98.62 194 ALA A CA 1
ATOM 1471 C C . ALA A 1 194 ? 5.114 3.445 -2.622 1.00 98.62 194 ALA A C 1
ATOM 1473 O O . ALA A 1 194 ? 6.193 3.521 -2.026 1.00 98.62 194 ALA A O 1
ATOM 1474 N N . LEU A 1 195 ? 5.008 3.162 -3.919 1.00 98.75 195 LEU A N 1
ATOM 1475 C CA . LEU A 1 195 ? 6.137 3.046 -4.830 1.00 98.75 195 LEU A CA 1
ATOM 1476 C C . LEU A 1 195 ? 6.398 4.390 -5.509 1.00 98.75 195 LEU A C 1
ATOM 1478 O O . LEU A 1 195 ? 5.469 5.106 -5.885 1.00 98.75 195 LEU A O 1
ATOM 1482 N N . SER A 1 196 ? 7.668 4.723 -5.708 1.00 98.56 196 SER A N 1
ATOM 1483 C CA . SER A 1 196 ? 8.063 5.867 -6.529 1.00 98.56 196 SER A CA 1
ATOM 1484 C C . SER A 1 196 ? 9.323 5.574 -7.336 1.00 98.56 196 SER A C 1
ATOM 1486 O O . SER A 1 196 ? 10.234 4.890 -6.877 1.00 98.56 196 SER A O 1
ATOM 1488 N N . SER A 1 197 ? 9.381 6.107 -8.553 1.00 98.00 197 SER A N 1
ATOM 1489 C CA . SER A 1 197 ? 10.553 6.061 -9.424 1.00 98.00 197 SER A CA 1
ATOM 1490 C C . SER A 1 197 ? 10.636 7.352 -10.231 1.00 98.00 197 SER A C 1
ATOM 1492 O O . SER A 1 197 ? 9.619 7.987 -10.506 1.00 98.00 197 SER A O 1
ATOM 1494 N N . SER A 1 198 ? 11.850 7.753 -10.603 1.00 97.75 198 SER A N 1
ATOM 1495 C CA . SER A 1 198 ? 12.070 8.822 -11.584 1.00 97.75 198 SER A CA 1
ATOM 1496 C C . SER A 1 198 ? 12.011 8.318 -13.026 1.00 97.75 198 SER A C 1
ATOM 1498 O O . SER A 1 198 ? 12.131 9.117 -13.952 1.00 97.75 198 SER A O 1
ATOM 1500 N N . ASP A 1 199 ? 11.909 7.005 -13.216 1.00 97.19 199 ASP A N 1
ATOM 1501 C CA . ASP A 1 199 ? 11.907 6.369 -14.521 1.00 97.19 199 ASP A CA 1
ATOM 1502 C C . ASP A 1 199 ? 10.495 6.374 -15.132 1.00 97.19 199 ASP A C 1
ATOM 1504 O O . ASP A 1 199 ? 9.581 5.805 -14.537 1.00 97.19 199 ASP A O 1
ATOM 1508 N N . PRO A 1 200 ? 10.276 7.013 -16.294 1.00 96.31 200 PRO A N 1
ATOM 1509 C CA . PRO A 1 200 ? 8.949 7.099 -16.903 1.00 96.31 200 PRO A CA 1
ATOM 1510 C C . PRO A 1 200 ? 8.501 5.802 -17.597 1.00 96.31 200 PRO A C 1
ATOM 1512 O O . PRO A 1 200 ? 7.327 5.695 -17.958 1.00 96.31 200 PRO A O 1
ATOM 1515 N N . SER A 1 201 ? 9.411 4.840 -17.797 1.00 97.25 201 SER A N 1
ATOM 1516 C CA . SER A 1 201 ? 9.125 3.548 -18.446 1.00 97.25 201 SER A CA 1
ATOM 1517 C C . SER A 1 201 ? 8.448 2.536 -17.515 1.00 97.25 201 SER A C 1
ATOM 1519 O O . SER A 1 201 ? 8.068 1.453 -17.950 1.00 97.25 201 SER A O 1
ATOM 1521 N N . VAL A 1 202 ? 8.260 2.870 -16.232 1.00 98.00 202 VAL A N 1
ATOM 1522 C CA . VAL A 1 202 ? 7.583 1.980 -15.282 1.00 98.00 202 VAL A CA 1
ATOM 1523 C C . VAL A 1 202 ? 6.230 2.503 -14.845 1.00 98.00 202 VAL A C 1
ATOM 1525 O O . VAL A 1 202 ? 6.068 3.658 -14.452 1.00 98.00 202 VAL A O 1
ATOM 1528 N N . ASP A 1 203 ? 5.261 1.601 -14.864 1.00 98.19 203 ASP A N 1
ATOM 1529 C CA . ASP A 1 203 ? 3.984 1.762 -14.193 1.00 98.19 203 ASP A CA 1
ATOM 1530 C C . ASP A 1 203 ? 4.103 1.243 -12.759 1.00 98.19 203 ASP A C 1
ATOM 1532 O O . ASP A 1 203 ? 4.628 0.156 -12.520 1.00 98.19 203 ASP A O 1
ATOM 1536 N N . LEU A 1 204 ? 3.647 2.040 -11.792 1.00 98.38 204 LEU A N 1
ATOM 1537 C CA . LEU A 1 204 ? 3.771 1.741 -10.366 1.00 98.38 204 LEU A CA 1
ATOM 1538 C C . LEU A 1 204 ? 2.390 1.591 -9.733 1.00 98.38 204 LEU A C 1
ATOM 1540 O O . LEU A 1 204 ? 1.537 2.469 -9.896 1.00 98.38 204 LEU A O 1
ATOM 1544 N N . VAL A 1 205 ? 2.192 0.529 -8.952 1.00 98.00 205 VAL A N 1
ATOM 1545 C CA . VAL A 1 205 ? 0.948 0.308 -8.201 1.00 98.00 205 VAL A CA 1
ATOM 1546 C C . VAL A 1 205 ? 1.237 0.196 -6.708 1.00 98.00 205 VAL A C 1
ATOM 1548 O O . VAL A 1 205 ? 1.999 -0.656 -6.255 1.00 98.00 205 VAL A O 1
ATOM 1551 N N . ASN A 1 206 ? 0.595 1.072 -5.936 1.00 98.31 206 ASN A N 1
ATOM 1552 C CA . ASN A 1 206 ? 0.681 1.097 -4.477 1.00 98.31 206 ASN A CA 1
ATOM 1553 C C . ASN A 1 206 ? -0.177 -0.007 -3.844 1.00 98.31 206 ASN A C 1
ATOM 1555 O O . ASN A 1 206 ? -1.081 -0.542 -4.483 1.00 98.31 206 ASN A O 1
ATOM 1559 N N . ALA A 1 207 ? 0.059 -0.289 -2.563 1.00 98.69 207 ALA A N 1
ATOM 1560 C CA . ALA A 1 207 ? -0.770 -1.204 -1.785 1.00 98.69 207 ALA A CA 1
ATOM 1561 C C . ALA A 1 207 ? -1.303 -0.548 -0.511 1.00 98.69 207 ALA A C 1
ATOM 1563 O O . ALA A 1 207 ? -0.635 0.289 0.098 1.00 98.69 207 ALA A O 1
ATOM 1564 N N . THR A 1 208 ? -2.489 -0.960 -0.079 1.00 98.81 208 THR A N 1
ATOM 1565 C CA . THR A 1 208 ? -3.069 -0.564 1.209 1.00 98.81 208 THR A CA 1
ATOM 1566 C C . THR A 1 208 ? -2.796 -1.640 2.253 1.00 98.81 208 THR A C 1
ATOM 1568 O O . THR A 1 208 ? -2.877 -2.833 1.966 1.00 98.81 208 THR A O 1
ATOM 1571 N N . VAL A 1 209 ? -2.484 -1.230 3.478 1.00 98.81 209 VAL A N 1
ATOM 1572 C CA . VAL A 1 209 ? -2.371 -2.121 4.636 1.00 98.81 209 VAL A CA 1
ATOM 1573 C C . VAL A 1 209 ? -3.446 -1.736 5.639 1.00 98.81 209 VAL A C 1
ATOM 1575 O O . VAL A 1 209 ? -3.544 -0.567 6.005 1.00 98.81 209 VAL A O 1
ATOM 1578 N N . SER A 1 210 ? -4.228 -2.714 6.088 1.00 98.75 210 SER A N 1
ATOM 1579 C CA . SER A 1 210 ? -5.171 -2.580 7.198 1.00 98.75 210 SER A CA 1
ATOM 1580 C C . SER A 1 210 ? -4.624 -3.269 8.446 1.00 98.75 210 SER A C 1
ATOM 1582 O O . SER A 1 210 ? -4.260 -4.448 8.393 1.00 98.75 210 SER A O 1
ATOM 1584 N N . ILE A 1 211 ? -4.588 -2.542 9.560 1.00 98.75 211 ILE A N 1
ATOM 1585 C CA . ILE A 1 211 ? -4.139 -3.012 10.870 1.00 98.75 211 ILE A CA 1
ATOM 1586 C C . ILE A 1 211 ? -5.385 -3.210 11.736 1.00 98.75 211 ILE A C 1
ATOM 1588 O O . ILE A 1 211 ? -6.123 -2.268 12.014 1.00 98.75 211 ILE A O 1
ATOM 1592 N N . ALA A 1 212 ? -5.681 -4.459 12.086 1.00 98.25 212 ALA A N 1
ATOM 1593 C CA . ALA A 1 212 ? -6.838 -4.817 12.893 1.00 98.25 212 ALA A CA 1
ATOM 1594 C C . ALA A 1 212 ? -6.452 -4.903 14.371 1.00 98.25 212 ALA A C 1
ATOM 1596 O O . ALA A 1 212 ? -5.727 -5.828 14.752 1.00 98.25 212 ALA A O 1
ATOM 1597 N N . ASP A 1 213 ? -6.991 -3.976 15.165 1.00 98.25 213 ASP A N 1
ATOM 1598 C CA . ASP A 1 213 ? -6.870 -3.953 16.622 1.00 98.25 213 ASP A CA 1
ATOM 1599 C C . ASP A 1 213 ? -7.240 -5.316 17.239 1.00 98.25 213 ASP A C 1
ATOM 1601 O O . ASP A 1 213 ? -8.154 -6.027 16.793 1.00 98.25 213 ASP A O 1
ATOM 1605 N N . VAL A 1 214 ? -6.484 -5.699 18.260 1.00 97.69 214 VAL A N 1
ATOM 1606 C CA . VAL A 1 214 ? -6.669 -6.935 19.033 1.00 97.69 214 VAL A CA 1
ATOM 1607 C C . VAL A 1 214 ? -6.898 -6.667 20.518 1.00 97.69 214 VAL A C 1
ATOM 1609 O O . VAL A 1 214 ? -7.084 -7.623 21.283 1.00 97.69 214 VAL A O 1
ATOM 1612 N N . SER A 1 215 ? -6.886 -5.400 20.922 1.00 97.62 215 SER A N 1
ATOM 1613 C CA . SER A 1 215 ? -7.131 -4.956 22.280 1.00 97.62 215 SER A CA 1
ATOM 1614 C C . SER A 1 215 ? -8.573 -5.216 22.696 1.00 97.62 215 SER A C 1
ATOM 1616 O O . SER A 1 215 ? -9.502 -5.356 21.896 1.00 97.62 215 SER A O 1
ATOM 1618 N N . ASN A 1 216 ? -8.766 -5.315 24.005 1.00 96.69 216 ASN A N 1
ATOM 1619 C CA . ASN A 1 216 ? -10.076 -5.480 24.610 1.00 96.69 216 ASN A CA 1
ATOM 1620 C C . ASN A 1 216 ? -10.227 -4.554 25.816 1.00 96.69 216 ASN A C 1
ATOM 1622 O O . ASN A 1 216 ? -9.250 -4.062 26.377 1.00 96.69 216 ASN A O 1
ATOM 1626 N N . VAL A 1 217 ? -11.478 -4.319 26.192 1.00 97.44 217 VAL A N 1
ATOM 1627 C CA . VAL A 1 217 ? -11.874 -3.504 27.338 1.00 97.44 217 VAL A CA 1
ATOM 1628 C C . VAL A 1 217 ? -12.724 -4.352 28.280 1.00 97.44 217 VAL A C 1
ATOM 1630 O O . VAL A 1 217 ? -13.556 -5.141 27.825 1.00 97.44 217 VAL A O 1
ATOM 1633 N N . SER A 1 218 ? -12.536 -4.187 29.590 1.00 97.56 218 SER A N 1
ATOM 1634 C CA . SER A 1 218 ? -13.422 -4.767 30.605 1.00 97.56 218 SER A CA 1
ATOM 1635 C C . SER A 1 218 ? -14.440 -3.726 31.054 1.00 97.56 218 SER A C 1
ATOM 1637 O O . SER A 1 218 ? -14.058 -2.638 31.494 1.00 97.56 218 SER A O 1
ATOM 1639 N N . ILE A 1 219 ? -15.729 -4.044 30.955 1.00 98.31 219 ILE A N 1
ATOM 1640 C CA . ILE A 1 219 ? -16.838 -3.185 31.394 1.00 98.31 219 ILE A CA 1
ATOM 1641 C C . ILE A 1 219 ? -17.731 -3.980 32.348 1.00 98.31 219 ILE A C 1
ATOM 1643 O O . ILE A 1 219 ? -18.011 -5.146 32.100 1.00 98.31 219 ILE A O 1
ATOM 1647 N N . GLY A 1 220 ? -18.256 -3.358 33.398 1.00 98.00 220 GLY A N 1
ATOM 1648 C CA . GLY A 1 220 ? -19.212 -4.032 34.274 1.00 98.00 220 GLY A CA 1
ATOM 1649 C C . GLY A 1 220 ? -19.958 -3.103 35.207 1.00 98.00 220 GLY A C 1
ATOM 1650 O O . GLY A 1 220 ? -19.646 -1.912 35.311 1.00 98.00 220 GLY A O 1
ATOM 1651 N N . PHE A 1 221 ? -20.961 -3.660 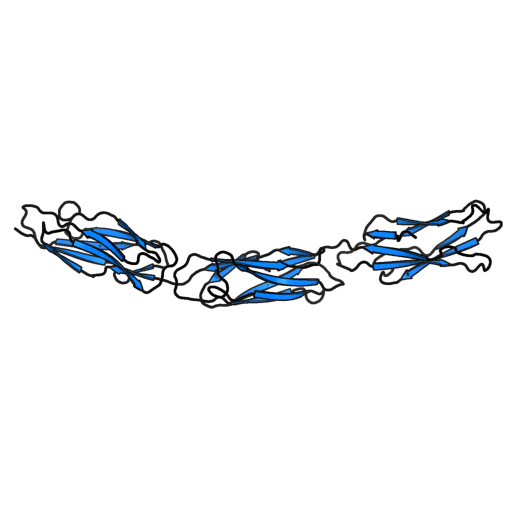35.884 1.00 98.06 221 PHE A N 1
ATOM 1652 C CA . PHE A 1 221 ? -21.631 -2.973 36.983 1.00 98.06 221 PHE A CA 1
ATOM 1653 C C . PHE A 1 221 ? -20.647 -2.656 38.110 1.00 98.06 221 PHE A C 1
ATOM 1655 O O . PHE A 1 221 ? -19.676 -3.377 38.341 1.00 98.06 221 PHE A O 1
ATOM 1662 N N . THR A 1 222 ? -20.899 -1.570 38.837 1.00 97.31 222 THR A N 1
ATOM 1663 C CA . THR A 1 222 ? -20.077 -1.198 39.997 1.00 97.31 222 THR A CA 1
ATOM 1664 C C . THR A 1 222 ? -20.376 -2.045 41.234 1.00 97.31 222 THR A C 1
ATOM 1666 O O . THR A 1 222 ? -19.554 -2.080 42.153 1.00 97.31 222 THR A O 1
ATOM 1669 N N . MET A 1 223 ? -21.524 -2.729 41.260 1.00 96.25 223 MET A N 1
ATOM 1670 C CA . MET A 1 223 ? -21.964 -3.621 42.331 1.00 96.25 223 MET A CA 1
ATOM 1671 C C . MET A 1 223 ? -22.600 -4.890 41.744 1.00 96.25 223 MET A C 1
ATOM 1673 O O . MET A 1 223 ? -23.188 -4.866 40.669 1.00 96.25 223 MET A O 1
ATOM 1677 N N . GLU A 1 224 ? -22.500 -6.017 42.453 1.00 96.50 224 GLU A N 1
ATOM 1678 C CA . GLU A 1 224 ? -23.166 -7.273 42.054 1.00 96.50 224 GLU A CA 1
ATOM 1679 C C . GLU A 1 224 ? -24.626 -7.338 42.524 1.00 96.50 224 GLU A C 1
ATOM 1681 O O . GLU A 1 224 ? -25.459 -8.053 41.954 1.00 96.50 224 GLU A O 1
ATOM 1686 N N . SER A 1 225 ? -24.946 -6.615 43.597 1.00 96.75 225 SER A N 1
ATOM 1687 C CA . SER A 1 225 ? -26.290 -6.572 44.152 1.00 96.75 225 SER A CA 1
ATOM 1688 C C . SER A 1 225 ? -26.520 -5.350 45.022 1.00 96.75 225 SER A C 1
ATOM 1690 O O . SER A 1 225 ? -25.622 -4.937 45.761 1.00 96.75 225 SER A O 1
ATOM 1692 N N . ILE A 1 226 ? -27.763 -4.882 45.030 1.00 97.25 226 ILE A N 1
ATOM 1693 C CA . ILE A 1 226 ? -28.261 -3.850 45.936 1.00 97.25 226 ILE A CA 1
ATOM 1694 C C . ILE A 1 226 ? -29.604 -4.272 46.539 1.00 97.25 226 ILE A C 1
ATOM 1696 O O . ILE A 1 226 ? -30.313 -5.129 46.003 1.00 97.25 226 ILE A O 1
ATOM 1700 N N . SER A 1 227 ? -29.964 -3.653 47.659 1.00 97.12 227 SER A N 1
ATOM 1701 C CA . SER A 1 227 ? -31.270 -3.820 48.296 1.00 97.12 227 SER A CA 1
ATOM 1702 C C . SER A 1 227 ? -31.915 -2.458 48.488 1.00 97.12 227 SER A C 1
ATOM 1704 O O . SER A 1 227 ? -31.268 -1.522 48.960 1.00 97.12 227 SER A O 1
ATOM 1706 N N . VAL A 1 228 ? -33.179 -2.359 48.106 1.00 97.88 228 VAL A N 1
ATOM 1707 C CA . VAL A 1 228 ? -33.997 -1.151 48.174 1.00 97.88 228 VAL A CA 1
ATOM 1708 C C . VAL A 1 228 ? -35.305 -1.474 48.874 1.00 97.88 228 VAL A C 1
ATOM 1710 O O . VAL A 1 228 ? -35.758 -2.616 48.854 1.00 97.88 228 VAL A O 1
ATOM 1713 N N . VAL A 1 229 ? -35.888 -0.461 49.501 1.00 97.44 229 VAL A N 1
ATOM 1714 C CA . VAL A 1 229 ? -37.235 -0.557 50.062 1.00 97.44 229 VAL A CA 1
ATOM 1715 C C . VAL A 1 229 ? -38.215 -0.048 49.015 1.00 97.44 229 VAL A C 1
ATOM 1717 O O . VAL A 1 229 ? -37.890 0.875 48.257 1.00 97.44 229 VAL A O 1
ATOM 1720 N N . GLU A 1 230 ? -39.382 -0.659 48.963 1.00 96.19 230 GLU A N 1
ATOM 1721 C CA . GLU A 1 230 ? -40.507 -0.193 48.169 1.00 96.19 230 GLU A CA 1
ATOM 1722 C C . GLU A 1 230 ? -40.817 1.297 48.429 1.00 96.19 230 GLU A C 1
ATOM 1724 O O . GLU A 1 230 ? -40.547 1.818 49.517 1.00 96.19 230 GLU A O 1
ATOM 1729 N N . GLY A 1 231 ? -41.193 2.033 47.377 1.00 95.00 231 GLY A N 1
ATOM 1730 C CA . GLY A 1 231 ? -41.452 3.483 47.434 1.00 95.00 231 GLY A CA 1
ATOM 1731 C C . GLY A 1 231 ? -40.279 4.381 47.845 1.00 95.00 231 GLY A C 1
ATOM 1732 O O . GLY A 1 231 ? -40.433 5.604 47.963 1.00 95.00 231 GLY A O 1
ATOM 1733 N N . SER A 1 232 ? -39.087 3.821 48.070 1.00 97.12 232 SER A N 1
ATOM 1734 C CA . SER A 1 232 ? -37.914 4.604 48.451 1.00 97.12 232 SER A CA 1
ATOM 1735 C C . SER A 1 232 ? -37.412 5.495 47.309 1.00 97.12 232 SER A C 1
ATOM 1737 O O . SER A 1 232 ? -37.796 5.372 46.144 1.00 97.12 232 SER A O 1
ATOM 1739 N N . ASN A 1 233 ? -36.530 6.443 47.645 1.00 96.94 233 ASN A N 1
ATOM 1740 C CA . ASN A 1 233 ? -35.940 7.316 46.633 1.00 96.94 233 ASN A CA 1
ATOM 1741 C C . ASN A 1 233 ? -35.215 6.492 45.553 1.00 96.94 233 ASN A C 1
ATOM 1743 O O . ASN A 1 233 ? -34.539 5.518 45.894 1.00 96.94 233 ASN A O 1
ATOM 1747 N N . PRO A 1 234 ? -35.258 6.928 44.279 1.00 97.25 234 PRO A N 1
ATOM 1748 C CA . PRO A 1 234 ? -34.547 6.248 43.209 1.00 97.25 234 PRO A CA 1
ATOM 1749 C C . PRO A 1 234 ? -33.065 6.041 43.523 1.00 97.25 234 PRO A C 1
ATOM 1751 O O . PRO A 1 234 ? -32.381 6.948 44.008 1.00 97.25 234 PRO A O 1
ATOM 1754 N N . VAL A 1 235 ? -32.555 4.863 43.177 1.00 97.06 235 VAL A N 1
ATOM 1755 C CA . VAL A 1 235 ? -31.137 4.510 43.294 1.00 97.06 235 VAL A CA 1
ATOM 1756 C C . VAL A 1 235 ? -30.471 4.525 41.922 1.00 97.06 235 VAL A C 1
ATOM 1758 O O . VAL A 1 235 ? -31.133 4.463 40.886 1.00 97.06 235 VAL A O 1
ATOM 1761 N N . SER A 1 236 ? -29.147 4.663 41.898 1.00 96.44 236 SER A N 1
ATOM 1762 C CA . SER A 1 236 ? -28.374 4.633 40.653 1.00 96.44 236 SER A CA 1
ATOM 1763 C C . SER A 1 236 ? -27.760 3.257 40.452 1.00 96.44 236 SER A C 1
ATOM 1765 O O . SER A 1 236 ? -27.066 2.764 41.336 1.00 96.44 236 SER A O 1
ATOM 1767 N N . ILE A 1 237 ? -27.982 2.683 39.276 1.00 96.88 237 ILE A N 1
ATOM 1768 C CA . ILE A 1 237 ? -27.270 1.506 38.783 1.00 96.88 237 ILE A CA 1
ATOM 1769 C C . ILE A 1 237 ? -26.209 2.015 37.820 1.00 96.88 237 ILE A C 1
ATOM 1771 O O . ILE A 1 237 ? -26.545 2.624 36.802 1.00 96.88 237 ILE A O 1
ATOM 1775 N N . CYS A 1 238 ? -24.941 1.808 38.162 1.00 97.38 238 CYS A N 1
ATOM 1776 C CA . CYS A 1 238 ? -23.812 2.362 37.425 1.00 97.38 238 CYS A CA 1
ATOM 1777 C C . CYS A 1 238 ? -22.984 1.259 36.767 1.00 97.38 238 CYS A C 1
ATOM 1779 O O . CYS A 1 238 ? -22.753 0.199 37.345 1.00 97.38 238 CYS A O 1
ATOM 1781 N N . VAL A 1 239 ? -22.515 1.540 35.557 1.00 98.06 239 VAL A N 1
ATOM 1782 C CA . VAL A 1 239 ? -21.677 0.672 34.730 1.00 98.06 239 VAL A CA 1
ATOM 1783 C C . VAL A 1 239 ? -20.431 1.459 34.364 1.00 98.06 239 VAL A C 1
ATOM 1785 O O . VAL A 1 239 ? -20.541 2.603 33.917 1.00 98.06 239 VAL A O 1
ATOM 1788 N N . LYS A 1 240 ? -19.252 0.860 34.519 1.00 97.62 240 LYS A N 1
ATOM 1789 C CA . LYS A 1 240 ? -17.984 1.529 34.222 1.00 97.62 240 LYS A CA 1
ATOM 1790 C C . LYS A 1 240 ? -17.005 0.647 33.460 1.00 97.62 240 LYS A C 1
ATOM 1792 O O . LYS A 1 240 ? -17.099 -0.577 33.497 1.00 97.62 240 LYS A O 1
ATOM 1797 N N . VAL A 1 241 ? -16.045 1.293 32.808 1.00 97.69 241 VAL A N 1
ATOM 1798 C CA . VAL A 1 241 ? -14.827 0.656 32.299 1.00 97.69 241 VAL A CA 1
ATOM 1799 C C . VAL A 1 241 ? -13.926 0.335 33.491 1.00 97.69 241 VAL A C 1
ATOM 1801 O O . VAL A 1 241 ? -13.517 1.236 34.226 1.00 97.69 241 VAL A O 1
ATOM 1804 N N . ASN A 1 242 ? -13.637 -0.948 33.690 1.00 95.75 242 ASN A N 1
ATOM 1805 C CA . ASN A 1 242 ? -12.798 -1.450 34.776 1.00 95.75 242 ASN A CA 1
ATOM 1806 C C . ASN A 1 242 ? -11.330 -1.582 34.351 1.00 95.75 242 ASN A C 1
ATOM 1808 O O . ASN A 1 242 ? -10.439 -1.235 35.124 1.00 95.75 242 ASN A O 1
ATOM 1812 N N . GLU A 1 243 ? -11.082 -2.028 33.117 1.00 95.62 243 GLU A N 1
ATOM 1813 C CA . GLU A 1 243 ? -9.744 -2.198 32.536 1.00 95.62 243 GLU A CA 1
ATOM 1814 C C . GLU A 1 243 ? -9.757 -1.878 31.034 1.00 95.62 243 GLU A C 1
ATOM 1816 O O . GLU A 1 243 ? -10.784 -2.039 30.375 1.00 95.62 243 GLU A O 1
ATOM 1821 N N . GLY A 1 244 ? -8.607 -1.469 30.492 1.00 94.44 244 GLY A N 1
ATOM 1822 C CA . GLY A 1 244 ? -8.443 -1.088 29.084 1.00 94.44 244 GLY A CA 1
ATOM 1823 C C . GLY A 1 244 ? -8.639 0.410 28.823 1.00 94.44 244 GLY A C 1
ATOM 1824 O O . GLY A 1 244 ? -9.108 1.162 29.680 1.00 94.44 244 GLY A O 1
ATOM 1825 N N . ILE A 1 245 ? -8.241 0.854 27.630 1.00 96.12 245 ILE A N 1
ATOM 1826 C CA . ILE A 1 245 ? -8.358 2.244 27.166 1.00 96.12 245 ILE A CA 1
ATOM 1827 C C . ILE A 1 245 ? -9.170 2.238 25.872 1.00 96.12 245 ILE A C 1
ATOM 1829 O O . ILE A 1 245 ? -8.960 1.384 25.024 1.00 96.12 245 ILE A O 1
ATOM 1833 N N . LEU A 1 246 ? -10.097 3.180 25.703 1.00 96.81 246 LEU A N 1
ATOM 1834 C CA . LEU A 1 246 ? -10.909 3.308 24.489 1.00 96.81 246 LEU A CA 1
ATOM 1835 C C . LEU A 1 246 ? -10.443 4.515 23.666 1.00 96.81 246 LEU A C 1
ATOM 1837 O O . LEU A 1 246 ? -10.471 5.629 24.187 1.00 96.81 246 LEU A O 1
ATOM 1841 N N . ALA A 1 247 ? -10.117 4.330 22.384 1.00 95.69 247 ALA A N 1
ATOM 1842 C CA . ALA A 1 247 ? -10.008 5.422 21.402 1.00 95.69 247 ALA A CA 1
ATOM 1843 C C . ALA A 1 247 ? -11.220 5.493 20.457 1.00 95.69 247 ALA A C 1
ATOM 1845 O O . ALA A 1 247 ? -11.416 6.493 19.764 1.00 95.69 247 ALA A O 1
ATOM 1846 N N . ARG A 1 248 ? -12.086 4.472 20.476 1.00 95.69 248 ARG A N 1
ATOM 1847 C CA . ARG A 1 248 ? -13.374 4.454 19.768 1.00 95.69 248 ARG A CA 1
ATOM 1848 C C . ARG A 1 248 ? -14.570 4.408 20.718 1.00 95.69 248 ARG A C 1
ATOM 1850 O O . ARG A 1 248 ? -14.447 4.099 21.901 1.00 95.69 248 ARG A O 1
ATOM 1857 N N . ASN A 1 249 ? -15.750 4.687 20.170 1.00 96.50 249 ASN A N 1
ATOM 1858 C CA . ASN A 1 249 ? -17.007 4.512 20.891 1.00 96.50 249 ASN A CA 1
ATOM 1859 C C . ASN A 1 249 ? -17.392 3.032 20.961 1.00 96.50 249 ASN A C 1
ATOM 1861 O O . ASN A 1 249 ? -17.337 2.328 19.954 1.00 96.50 249 ASN A O 1
ATOM 1865 N N . VAL A 1 250 ? -17.888 2.611 22.119 1.00 97.12 250 VAL A N 1
ATOM 1866 C CA . VAL A 1 250 ? -18.419 1.269 22.362 1.00 97.12 250 VAL A CA 1
ATOM 1867 C C . VAL A 1 250 ? -19.804 1.384 22.989 1.00 97.12 250 VAL A C 1
ATOM 1869 O O . VAL A 1 250 ? -20.001 2.141 23.939 1.00 97.12 250 VAL A O 1
ATOM 1872 N N . ALA A 1 251 ? -20.770 0.631 22.461 1.00 97.38 251 ALA A N 1
ATOM 1873 C CA . ALA A 1 251 ? -22.145 0.630 22.949 1.00 97.38 251 ALA A CA 1
ATOM 1874 C C . ALA A 1 251 ? -22.422 -0.576 23.857 1.00 97.38 251 ALA A C 1
ATOM 1876 O O . ALA A 1 251 ? -22.163 -1.719 23.477 1.00 97.38 251 ALA A O 1
ATOM 1877 N N . VAL A 1 252 ? -23.001 -0.328 25.029 1.00 98.00 252 VAL A N 1
ATOM 1878 C CA . VAL A 1 252 ? -23.442 -1.351 25.986 1.00 98.00 252 VAL A CA 1
ATOM 1879 C C . VAL A 1 252 ? -24.908 -1.114 26.320 1.00 98.00 252 VAL A C 1
ATOM 1881 O O . VAL A 1 252 ? -25.294 -0.035 26.764 1.00 98.00 252 VAL A O 1
ATOM 1884 N N . ASN A 1 253 ? -25.737 -2.129 26.111 1.00 97.44 253 ASN A N 1
ATOM 1885 C CA . ASN A 1 253 ? -27.152 -2.091 26.448 1.00 97.44 253 ASN A CA 1
ATOM 1886 C C . ASN A 1 253 ? -27.355 -2.515 27.901 1.00 97.44 253 ASN A C 1
ATOM 1888 O O . ASN A 1 253 ? -26.844 -3.557 28.317 1.00 97.44 253 ASN A O 1
ATOM 1892 N N . VAL A 1 254 ? -28.173 -1.753 28.623 1.00 96.44 254 VAL A N 1
ATOM 1893 C CA . VAL A 1 254 ? -28.671 -2.100 29.954 1.00 96.44 254 VAL A CA 1
ATOM 1894 C C . VAL A 1 254 ? -30.137 -2.493 29.840 1.00 96.44 254 VAL A C 1
ATOM 1896 O O . VAL A 1 254 ? -30.973 -1.733 29.341 1.00 96.44 254 VAL A O 1
ATOM 1899 N N . SER A 1 255 ? -30.447 -3.698 30.303 1.00 94.31 255 SER A N 1
ATOM 1900 C CA . S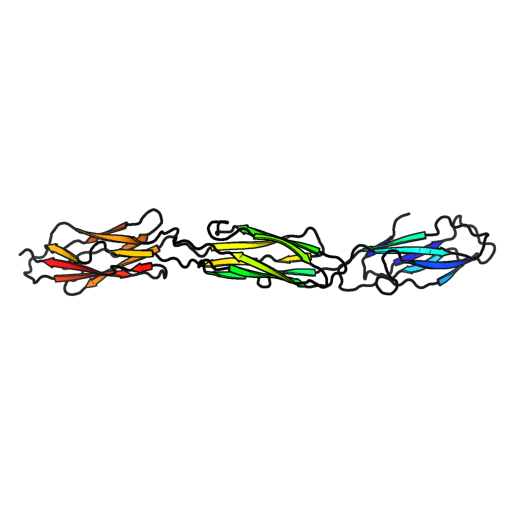ER A 1 255 ? -31.796 -4.268 30.289 1.00 94.31 255 SER A CA 1
ATOM 1901 C C . SER A 1 255 ? -32.121 -4.907 31.634 1.00 94.31 255 SER A C 1
ATOM 1903 O O . SER A 1 255 ? -31.215 -5.194 32.410 1.00 94.31 255 SER A O 1
ATOM 1905 N N . SER A 1 256 ? -33.401 -5.136 31.921 1.00 94.25 256 SER A N 1
ATOM 1906 C CA . SER A 1 256 ? -33.808 -5.964 33.058 1.00 94.25 256 SER A CA 1
ATOM 1907 C C . SER A 1 256 ? -34.428 -7.268 32.577 1.00 94.25 256 SER A C 1
ATOM 1909 O O . SER A 1 256 ? -35.085 -7.318 31.537 1.00 94.25 256 SER A O 1
ATOM 1911 N N . SER A 1 257 ? -34.208 -8.323 33.351 1.00 92.81 257 SER A N 1
ATOM 1912 C CA . SER A 1 257 ? -34.919 -9.587 33.261 1.00 92.81 257 SER A CA 1
ATOM 1913 C C . SER A 1 257 ? -35.681 -9.775 34.561 1.00 92.81 257 SER A C 1
ATOM 1915 O O . SER A 1 257 ? -35.071 -9.941 35.622 1.00 92.81 257 SER A O 1
ATOM 1917 N N . SER A 1 258 ? -37.009 -9.758 34.469 1.00 85.94 258 SER A N 1
ATOM 1918 C CA . SER A 1 258 ? -37.889 -10.059 35.595 1.00 85.94 258 SER A CA 1
ATOM 1919 C C . SER A 1 258 ? -37.558 -11.433 36.171 1.00 85.94 258 SER A C 1
ATOM 1921 O O . SER A 1 258 ? -37.367 -12.395 35.421 1.00 85.94 258 SER A O 1
ATOM 1923 N N . ASN A 1 259 ? -37.463 -11.508 37.499 1.00 86.44 259 ASN A N 1
ATOM 1924 C CA . ASN A 1 259 ? -37.364 -12.769 38.224 1.00 86.44 259 ASN A CA 1
ATOM 1925 C C . ASN A 1 259 ? -38.649 -12.970 39.032 1.00 86.44 259 ASN A C 1
ATOM 1927 O O . ASN A 1 259 ? -39.494 -13.754 38.610 1.00 86.44 259 ASN A O 1
ATOM 1931 N N . THR A 1 260 ? -38.834 -12.211 40.115 1.00 94.75 260 THR A N 1
ATOM 1932 C CA . THR A 1 260 ? -40.141 -12.094 40.790 1.00 94.75 260 THR A CA 1
ATOM 1933 C C . THR A 1 260 ? -40.753 -10.714 40.573 1.00 94.75 260 THR A C 1
ATOM 1935 O O . THR A 1 260 ? -41.926 -10.657 40.241 1.00 94.75 260 THR A O 1
ATOM 1938 N N . ALA A 1 261 ? -39.928 -9.660 40.587 1.00 95.00 261 ALA A N 1
ATOM 1939 C CA . ALA A 1 261 ? -40.364 -8.300 40.303 1.00 95.00 261 ALA A CA 1
ATOM 1940 C C . ALA A 1 261 ? -40.650 -8.081 38.802 1.00 95.00 261 ALA A C 1
ATOM 1942 O O . ALA A 1 261 ? -39.904 -8.517 37.908 1.00 95.00 261 ALA A O 1
ATOM 1943 N N . VAL A 1 262 ? -41.715 -7.343 38.531 1.00 93.94 262 VAL A N 1
ATOM 1944 C CA . VAL A 1 262 ? -42.339 -6.992 37.261 1.00 93.94 262 VAL A CA 1
ATOM 1945 C C . VAL A 1 262 ? -42.170 -5.494 36.986 1.00 93.94 262 VAL A C 1
ATOM 1947 O O . VAL A 1 262 ? -42.530 -4.618 37.768 1.00 93.94 262 VAL A O 1
ATOM 1950 N N . ILE A 1 263 ? -41.650 -5.174 35.799 1.00 94.94 263 ILE A N 1
ATOM 1951 C CA . ILE A 1 263 ? -41.473 -3.781 35.380 1.00 94.94 263 ILE A CA 1
ATOM 1952 C C . ILE A 1 263 ? -42.820 -3.049 35.254 1.00 94.94 263 ILE A C 1
ATOM 1954 O O . ILE A 1 263 ? -43.758 -3.537 34.622 1.00 94.94 263 ILE A O 1
ATOM 1958 N N . GLY A 1 264 ? -42.892 -1.843 35.809 1.00 94.19 264 GLY A N 1
ATOM 1959 C CA . GLY A 1 264 ? -44.085 -1.000 35.849 1.00 94.19 264 GLY A CA 1
ATOM 1960 C C . GLY A 1 264 ? -45.083 -1.356 36.953 1.00 94.19 264 GLY A C 1
ATOM 1961 O O . GLY A 1 264 ? -46.055 -0.616 37.095 1.00 94.19 264 GLY A O 1
ATOM 1962 N N . VAL A 1 265 ? -44.847 -2.443 37.695 1.00 94.94 265 VAL A N 1
ATOM 1963 C CA . VAL A 1 265 ? -45.571 -2.784 38.927 1.00 94.94 265 VAL A CA 1
ATOM 1964 C C . VAL A 1 265 ? -44.653 -2.490 40.109 1.00 94.94 265 VAL A C 1
ATOM 1966 O O . VAL A 1 265 ? -44.861 -1.476 40.756 1.00 94.94 265 VAL A O 1
ATOM 1969 N N . ASP A 1 266 ? -43.546 -3.225 40.239 1.00 96.38 266 ASP A N 1
ATOM 1970 C CA . ASP A 1 266 ? -42.677 -3.162 41.432 1.00 96.38 266 ASP A CA 1
ATOM 1971 C C . ASP A 1 266 ? -41.480 -2.219 41.224 1.00 96.38 266 ASP A C 1
ATOM 1973 O O . ASP A 1 266 ? -40.876 -1.682 42.154 1.00 96.38 266 ASP A O 1
ATOM 1977 N N . TYR A 1 267 ? -41.100 -1.982 39.964 1.00 96.88 267 TYR A N 1
ATOM 1978 C CA . TYR A 1 267 ? -40.014 -1.061 39.630 1.00 96.88 267 TYR A CA 1
ATOM 1979 C C . TYR A 1 267 ? -40.156 -0.408 38.255 1.00 96.88 267 TYR A C 1
ATOM 1981 O O . TYR A 1 267 ? -40.767 -0.942 37.330 1.00 96.88 267 TYR A O 1
ATOM 1989 N N . SER A 1 268 ? -39.491 0.731 38.073 1.00 95.88 268 SER A N 1
ATOM 1990 C CA . SER A 1 268 ? -39.257 1.354 36.771 1.00 95.88 268 SER A CA 1
ATOM 1991 C C . SER A 1 268 ? -37.761 1.413 36.466 1.00 95.88 268 SER A C 1
ATOM 1993 O O . SER A 1 268 ? -36.965 1.920 37.259 1.00 95.88 268 SER A O 1
ATOM 1995 N N . LEU A 1 269 ? -37.381 0.899 35.292 1.00 95.19 269 LEU A N 1
ATOM 1996 C CA . LEU A 1 269 ? -36.020 0.962 34.763 1.00 95.19 269 LEU A CA 1
ATOM 1997 C C . LEU A 1 269 ? -36.058 1.308 33.264 1.00 95.19 269 LEU A C 1
ATOM 1999 O O . LEU A 1 269 ? -36.445 0.462 32.452 1.00 95.19 269 LEU A O 1
ATOM 2003 N N . PRO A 1 270 ? -35.641 2.519 32.860 1.00 90.88 270 PRO A N 1
ATOM 2004 C CA . PRO A 1 270 ? -35.565 2.886 31.451 1.00 90.88 270 PRO A CA 1
ATOM 2005 C C . PRO A 1 270 ? -34.559 2.016 30.689 1.00 90.88 270 PRO A C 1
ATOM 2007 O O . PRO A 1 270 ? -33.397 1.900 31.089 1.00 90.88 270 PRO A O 1
ATOM 2010 N N . SER A 1 271 ? -34.966 1.455 29.545 1.00 83.56 271 SER A N 1
ATOM 2011 C CA . SER A 1 271 ? -34.015 0.833 28.617 1.00 83.56 271 SER A CA 1
ATOM 2012 C C . SER A 1 271 ? -32.979 1.863 28.179 1.00 83.56 271 SER A C 1
ATOM 2014 O O . SER A 1 271 ? -33.339 2.946 27.715 1.00 83.56 271 SER A O 1
ATOM 2016 N N . SER A 1 272 ? -31.701 1.527 28.337 1.00 92.06 272 SER A N 1
ATOM 2017 C CA . SER A 1 272 ? -30.602 2.468 28.124 1.00 92.06 272 SER A CA 1
ATOM 2018 C C . SER A 1 272 ? -29.508 1.843 27.267 1.00 92.06 272 SER A C 1
ATOM 2020 O O . SER A 1 272 ? -29.151 0.681 27.452 1.00 92.06 272 SER A O 1
ATOM 2022 N N . VAL A 1 273 ? -28.964 2.632 26.340 1.00 96.56 273 VAL A N 1
ATOM 2023 C CA . VAL A 1 273 ? -27.739 2.303 25.603 1.00 96.56 273 VAL A CA 1
ATOM 2024 C C . VAL A 1 273 ? -26.661 3.265 26.072 1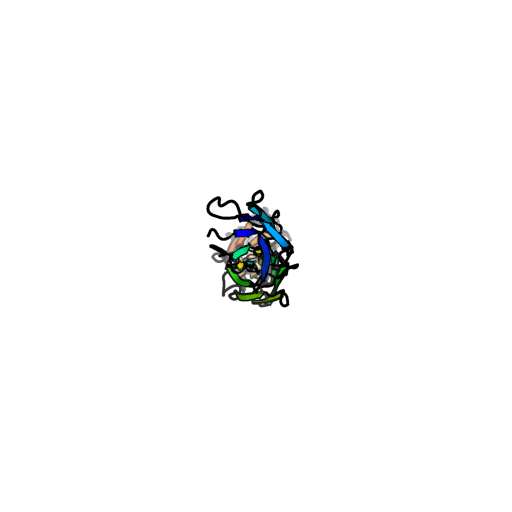.00 96.56 273 VAL A C 1
ATOM 2026 O O . VAL A 1 273 ? -26.752 4.470 25.836 1.00 96.56 273 VAL A O 1
ATOM 2029 N N . PHE A 1 274 ? -25.659 2.738 26.759 1.00 97.31 274 PHE A N 1
ATOM 2030 C CA . PHE A 1 274 ? -24.512 3.497 27.230 1.00 97.31 274 PHE A CA 1
ATOM 2031 C C . PHE A 1 274 ? -23.421 3.494 26.171 1.00 97.31 274 PHE A C 1
ATOM 2033 O O . PHE A 1 274 ? -23.052 2.442 25.654 1.00 97.31 274 PHE A O 1
ATOM 2040 N N . ILE A 1 275 ? -22.914 4.683 25.847 1.00 97.38 275 ILE A N 1
ATOM 2041 C CA . ILE A 1 275 ? -21.816 4.860 24.896 1.00 97.38 275 ILE A CA 1
ATOM 2042 C C . ILE A 1 275 ? -20.558 5.226 25.678 1.00 97.38 275 ILE A C 1
ATOM 2044 O O . ILE A 1 275 ? -20.422 6.356 26.152 1.00 97.38 275 ILE A O 1
ATOM 2048 N N . PHE A 1 276 ? -19.649 4.269 25.812 1.00 97.75 276 PHE A N 1
ATOM 2049 C CA . PHE A 1 276 ? -18.333 4.465 26.414 1.00 97.75 276 PHE A CA 1
ATOM 2050 C C . PHE A 1 276 ? -17.345 4.959 25.360 1.00 97.75 276 PHE A C 1
ATOM 2052 O O . PHE A 1 276 ? -17.417 4.550 24.200 1.00 97.75 276 PHE A O 1
ATOM 2059 N N . ASN A 1 277 ? -16.447 5.861 25.749 1.00 95.75 277 ASN A N 1
ATOM 2060 C CA . ASN A 1 277 ? -15.388 6.404 24.895 1.00 95.75 277 ASN A CA 1
ATOM 2061 C C . ASN A 1 277 ? -14.237 6.950 25.755 1.00 95.75 277 ASN A C 1
ATOM 2063 O O . ASN A 1 277 ? -14.306 6.903 26.982 1.00 95.75 277 ASN A O 1
ATOM 2067 N N . SER A 1 278 ? -13.207 7.519 25.127 1.00 94.00 278 SER A N 1
ATOM 2068 C CA . SER A 1 278 ? -12.016 8.058 25.807 1.00 94.00 278 SER A CA 1
ATOM 2069 C C . SER A 1 278 ? -12.302 9.095 26.904 1.00 94.00 278 SER A C 1
ATOM 2071 O O . SER A 1 278 ? -11.488 9.277 27.807 1.00 94.00 278 SER A O 1
ATOM 2073 N N . SER A 1 279 ? -13.446 9.783 26.841 1.00 94.12 279 SER A N 1
ATOM 2074 C CA . SER A 1 279 ? -13.836 10.841 27.782 1.00 94.12 279 SER A CA 1
ATOM 2075 C C . SER A 1 279 ? -14.923 10.436 28.778 1.00 94.12 279 SER A C 1
ATOM 2077 O O . SER A 1 279 ? -15.154 11.156 29.748 1.00 94.12 279 SER A O 1
ATOM 2079 N N . VAL A 1 280 ? -15.592 9.301 28.554 1.00 96.31 280 VAL A N 1
ATOM 2080 C CA . VAL A 1 280 ? -16.698 8.827 29.393 1.00 96.31 280 VAL A CA 1
ATOM 2081 C C . VAL A 1 280 ? -16.498 7.350 29.698 1.00 96.31 280 VAL A C 1
ATOM 2083 O O . VAL A 1 280 ? -16.749 6.485 28.856 1.00 96.31 280 VAL A O 1
ATOM 2086 N N . ASN A 1 281 ? -16.060 7.076 30.924 1.00 95.50 281 ASN A N 1
ATOM 2087 C CA . ASN A 1 281 ? -15.760 5.737 31.420 1.00 95.50 281 ASN A CA 1
ATOM 2088 C C . ASN A 1 281 ? -16.805 5.195 32.408 1.00 95.50 281 ASN A C 1
ATOM 2090 O O . ASN A 1 281 ? -16.665 4.058 32.840 1.00 95.50 281 ASN A O 1
ATOM 2094 N N . GLU A 1 282 ? -17.834 5.968 32.760 1.00 97.44 282 GLU A N 1
ATOM 2095 C CA . GLU A 1 282 ? -18.908 5.555 33.665 1.00 97.44 282 GLU A CA 1
ATOM 2096 C C . GLU A 1 282 ? -20.246 6.153 33.217 1.00 97.44 282 GLU A C 1
ATOM 2098 O O . GLU A 1 282 ? -20.326 7.323 32.839 1.00 97.44 282 GLU A O 1
ATOM 2103 N N . HIS A 1 283 ? -21.295 5.337 33.273 1.00 97.75 283 HIS A N 1
ATOM 2104 C CA . HIS A 1 283 ? -22.681 5.728 33.034 1.00 97.75 283 HIS A CA 1
ATOM 2105 C C . HIS A 1 283 ? -23.564 5.166 34.138 1.00 97.75 283 HIS A C 1
ATOM 2107 O O . HIS A 1 283 ? -23.330 4.058 34.615 1.00 97.75 283 HIS A O 1
ATOM 2113 N N . CYS A 1 284 ? -24.616 5.895 34.502 1.00 96.81 284 CYS A N 1
ATOM 2114 C CA . CYS A 1 284 ? -25.598 5.432 35.475 1.00 96.81 284 CYS A CA 1
ATOM 2115 C C . CYS A 1 284 ? -27.019 5.595 34.936 1.00 96.81 284 CYS A C 1
ATOM 2117 O O . CYS A 1 284 ? -27.327 6.561 34.236 1.00 96.81 284 CYS A O 1
ATOM 2119 N N . VAL A 1 285 ? -27.899 4.666 35.302 1.00 96.06 285 VAL A N 1
ATOM 2120 C CA . VAL A 1 285 ? -29.346 4.746 35.078 1.00 96.06 285 VAL A CA 1
ATOM 2121 C C . VAL A 1 285 ? -30.062 4.781 36.424 1.00 96.06 285 VAL A C 1
ATOM 2123 O O . VAL A 1 285 ? -29.625 4.163 37.395 1.00 96.06 285 VAL A O 1
ATOM 2126 N N . SER A 1 286 ? -31.162 5.527 36.488 1.00 96.62 286 SER A N 1
ATOM 2127 C CA . SER A 1 286 ? -31.998 5.581 37.682 1.00 96.62 286 SER A CA 1
ATOM 2128 C C . SER A 1 286 ? -32.933 4.373 37.720 1.00 96.62 286 SER A C 1
ATOM 2130 O O . SER A 1 286 ? -33.724 4.166 36.799 1.00 96.62 286 SER A O 1
ATOM 2132 N N . PHE A 1 287 ? -32.827 3.593 38.791 1.00 97.31 287 PHE A N 1
ATOM 2133 C CA . PHE A 1 287 ? -33.759 2.539 39.160 1.00 97.31 287 PHE A CA 1
ATOM 2134 C C . PHE A 1 287 ? -34.737 3.098 40.194 1.00 97.31 287 PHE A C 1
ATOM 2136 O O . PHE A 1 287 ? -34.312 3.644 41.216 1.00 97.31 287 PHE A O 1
ATOM 2143 N N . VAL A 1 288 ? -36.036 2.975 39.933 1.00 97.94 288 VAL A N 1
ATOM 2144 C CA . VAL A 1 288 ? -37.093 3.489 40.812 1.00 97.94 288 VAL A CA 1
ATOM 2145 C C . VAL A 1 288 ? -37.883 2.306 41.371 1.00 97.94 288 VAL A C 1
ATOM 2147 O O . VAL A 1 288 ? -38.590 1.675 40.586 1.00 97.94 288 VAL A O 1
ATOM 2150 N N . PRO A 1 289 ? -37.784 1.997 42.675 1.00 97.31 289 PRO A N 1
ATOM 2151 C CA . PRO A 1 289 ? -38.747 1.128 43.349 1.00 97.31 289 PRO A CA 1
ATOM 2152 C C . PRO A 1 289 ? -40.109 1.827 43.339 1.00 97.31 289 PRO A C 1
ATOM 2154 O O . PRO A 1 289 ? -40.192 3.015 43.665 1.00 97.31 289 PRO A O 1
ATOM 2157 N N . LEU A 1 290 ? -41.146 1.142 42.877 1.00 97.31 290 LEU A N 1
ATOM 2158 C CA . LEU A 1 290 ? -42.515 1.660 42.888 1.00 97.31 290 LEU A CA 1
ATOM 2159 C C . LEU A 1 290 ? -43.184 1.254 44.198 1.00 97.31 290 LEU A C 1
ATOM 2161 O O . LEU A 1 290 ? -42.676 0.357 44.837 1.00 97.31 290 LEU A O 1
ATOM 2165 N N . GLU A 1 291 ? -44.216 1.983 44.613 1.00 95.94 291 GLU A N 1
ATOM 2166 C CA . GLU A 1 291 ? -44.998 1.719 45.831 1.00 95.94 291 GLU A CA 1
ATOM 2167 C C . GLU A 1 291 ? -46.381 1.202 45.444 1.00 95.94 291 GLU A C 1
ATOM 2169 O O . GLU A 1 291 ? -47.024 1.806 44.568 1.00 95.94 291 GLU A O 1
ATOM 2174 N N . ASP A 1 292 ? -46.865 0.185 46.145 1.00 93.50 292 ASP A N 1
ATOM 2175 C CA . ASP A 1 292 ? -48.266 -0.197 46.212 1.00 93.50 292 ASP A CA 1
ATOM 2176 C C . ASP A 1 292 ? -48.774 -0.429 47.659 1.00 93.50 292 ASP A C 1
ATOM 2178 O O . ASP A 1 292 ? -48.205 0.113 48.596 1.00 93.50 292 ASP A O 1
ATOM 2182 N N . ASP A 1 293 ? -49.951 -1.055 47.813 1.00 93.38 293 ASP A N 1
ATOM 2183 C CA . ASP A 1 293 ? -50.614 -1.295 49.116 1.00 93.38 293 ASP A CA 1
ATOM 2184 C C . ASP A 1 293 ? -50.769 -2.822 49.381 1.00 93.38 293 ASP A C 1
ATOM 2186 O O . ASP A 1 293 ? -51.768 -3.285 49.965 1.00 93.38 293 ASP A O 1
ATOM 2190 N N . ILE A 1 294 ? -49.890 -3.651 48.811 1.00 92.62 294 ILE A N 1
ATOM 2191 C CA . ILE A 1 294 ? -49.945 -5.113 48.853 1.00 92.62 294 ILE A CA 1
ATOM 2192 C C . ILE A 1 294 ? -48.781 -5.631 49.695 1.00 92.62 294 ILE A C 1
ATOM 2194 O O . ILE A 1 294 ? -47.625 -5.447 49.365 1.00 92.62 294 ILE A O 1
ATOM 2198 N N . ILE A 1 295 ? -49.102 -6.409 50.737 1.00 94.06 295 ILE A N 1
ATOM 2199 C CA . ILE A 1 295 ? -48.064 -7.110 51.499 1.00 94.06 295 ILE A CA 1
ATOM 2200 C C . ILE A 1 295 ? -47.490 -8.255 50.661 1.00 94.06 295 ILE A C 1
ATOM 2202 O O . ILE A 1 295 ? -48.192 -9.229 50.342 1.00 94.06 295 ILE A O 1
ATOM 2206 N N . GLU A 1 296 ? -46.192 -8.196 50.408 1.00 92.56 296 GLU A N 1
ATOM 2207 C CA . GLU A 1 296 ? -45.451 -9.105 49.549 1.00 92.56 296 GLU A CA 1
ATOM 2208 C C . GLU A 1 296 ? -44.217 -9.696 50.247 1.00 92.56 296 GLU A C 1
ATOM 2210 O O . GLU A 1 296 ? -43.845 -9.379 51.377 1.00 92.56 296 GLU A O 1
ATOM 2215 N N . ASN A 1 297 ? -43.584 -10.672 49.593 1.00 95.12 297 ASN A N 1
ATOM 2216 C CA . ASN A 1 297 ? -42.259 -11.119 50.024 1.00 95.12 297 ASN A CA 1
ATOM 2217 C C . ASN A 1 297 ? -41.203 -10.286 49.302 1.00 95.12 297 ASN A C 1
ATOM 2219 O O . ASN A 1 297 ? -41.480 -9.721 48.257 1.00 95.12 297 ASN A O 1
ATOM 2223 N N . THR A 1 298 ? -39.960 -10.301 49.792 1.00 95.88 298 THR A N 1
ATOM 2224 C CA . THR A 1 298 ? -38.851 -9.669 49.067 1.00 95.88 298 THR A CA 1
ATOM 2225 C C . THR A 1 298 ? -38.774 -10.163 47.629 1.00 95.88 298 THR A C 1
ATOM 2227 O O . THR A 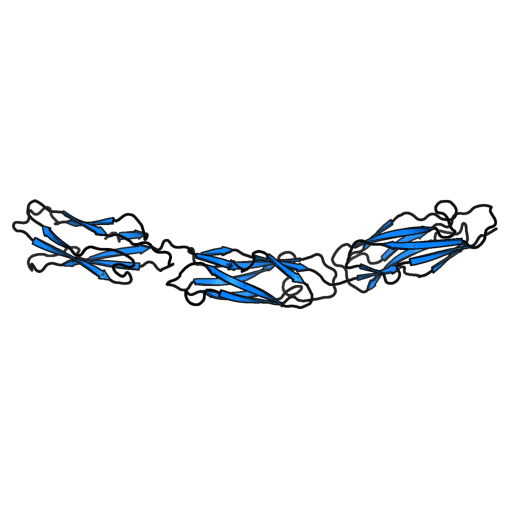1 298 ? -38.585 -11.359 47.372 1.00 95.88 298 THR A O 1
ATOM 2230 N N . GLU A 1 299 ? -38.838 -9.216 46.707 1.00 96.06 299 GLU A N 1
ATOM 2231 C CA . GLU A 1 299 ? -38.792 -9.475 45.288 1.00 96.06 299 GLU A CA 1
ATOM 2232 C C . GLU A 1 299 ? -37.413 -9.199 44.696 1.00 96.06 299 GLU A C 1
ATOM 2234 O O . GLU A 1 299 ? -36.574 -8.518 45.284 1.00 96.06 299 GLU A O 1
ATOM 2239 N N . THR A 1 300 ? -37.144 -9.745 43.511 1.00 97.31 300 THR A N 1
ATOM 2240 C CA . THR A 1 300 ? -35.860 -9.586 42.830 1.00 97.31 300 THR A CA 1
ATOM 2241 C C . THR A 1 300 ? -36.023 -9.332 41.340 1.00 97.31 300 THR A C 1
ATOM 2243 O O . THR A 1 300 ? -36.869 -9.933 40.669 1.00 97.31 300 THR A O 1
ATOM 2246 N N . VAL A 1 301 ? -35.126 -8.506 40.806 1.00 97.31 301 VAL A N 1
ATOM 2247 C CA . VAL A 1 301 ? -34.908 -8.300 39.371 1.00 97.31 301 VAL A CA 1
ATOM 2248 C C . VAL A 1 301 ? -33.414 -8.378 39.063 1.00 97.31 301 VAL A C 1
ATOM 2250 O O . VAL A 1 301 ? -32.577 -7.898 39.831 1.00 97.31 301 VAL A O 1
ATOM 2253 N N . ALA A 1 302 ? -33.066 -8.993 37.931 1.00 96.81 302 ALA A N 1
ATOM 2254 C CA . ALA A 1 302 ? -31.704 -8.971 37.409 1.00 96.81 302 ALA A CA 1
ATOM 2255 C C . ALA A 1 302 ? -31.568 -7.868 36.355 1.00 96.81 302 ALA A C 1
ATOM 2257 O O . ALA A 1 302 ? -32.295 -7.866 35.360 1.00 96.81 302 ALA A O 1
ATOM 2258 N N . VAL A 1 303 ? -30.614 -6.963 36.543 1.00 96.56 303 VAL A N 1
ATOM 2259 C CA . VAL A 1 303 ? -30.191 -5.996 35.528 1.00 96.56 303 VAL A CA 1
ATOM 2260 C C . VAL A 1 303 ? -28.982 -6.573 34.800 1.00 96.56 303 VAL A C 1
ATOM 2262 O O . VAL A 1 303 ? -28.064 -7.097 35.426 1.00 96.56 303 VAL A O 1
ATOM 2265 N N . LEU A 1 304 ? -29.022 -6.555 33.470 1.00 96.31 304 LEU A N 1
ATOM 2266 C CA . LEU A 1 304 ? -28.114 -7.286 32.590 1.00 96.31 304 LEU A CA 1
ATOM 2267 C C . LEU A 1 304 ? -27.449 -6.347 31.584 1.00 96.31 304 LEU A C 1
ATOM 2269 O O . LEU A 1 304 ? -28.119 -5.490 30.992 1.00 96.31 304 LEU A O 1
ATOM 2273 N N . LEU A 1 305 ? -26.157 -6.576 31.345 1.00 97.25 305 LEU A N 1
ATOM 2274 C CA . LEU A 1 305 ? -25.392 -5.946 30.271 1.00 97.25 305 LEU A CA 1
ATOM 2275 C C . LEU A 1 305 ? -25.369 -6.823 29.022 1.00 97.25 305 LEU A C 1
ATOM 2277 O O . LEU A 1 305 ? -25.266 -8.047 29.095 1.00 97.25 305 LEU A O 1
ATOM 2281 N N . SER A 1 306 ? -25.423 -6.187 27.856 1.00 97.06 306 SER A N 1
ATOM 2282 C CA . SER A 1 306 ? -25.156 -6.851 26.578 1.00 97.06 306 SER A CA 1
ATOM 2283 C C . SER A 1 306 ? -24.514 -5.896 25.579 1.00 97.06 306 SER A C 1
ATOM 2285 O O . SER A 1 306 ? -24.697 -4.683 25.645 1.00 97.06 306 SER A O 1
ATOM 2287 N N . THR A 1 307 ? -23.750 -6.440 24.638 1.00 97.44 307 THR A N 1
ATOM 2288 C CA . THR A 1 307 ? -23.137 -5.687 23.540 1.00 97.44 307 THR A CA 1
ATOM 2289 C C . THR A 1 307 ? -22.904 -6.605 22.345 1.00 97.44 307 THR A C 1
ATOM 2291 O O . THR A 1 307 ? -22.879 -7.828 22.489 1.00 97.44 307 THR A O 1
ATOM 2294 N N . SER A 1 308 ? -22.772 -6.013 21.161 1.00 96.69 308 SER A N 1
ATOM 2295 C CA . SER A 1 308 ? -22.335 -6.695 19.941 1.00 96.69 308 SER A CA 1
ATOM 2296 C C . SER A 1 308 ? -20.869 -6.417 19.599 1.00 96.69 308 SER A C 1
ATOM 2298 O O . SER A 1 308 ? -20.385 -6.957 18.607 1.00 96.69 308 SER A O 1
ATOM 2300 N N . ASP A 1 309 ? -20.184 -5.545 20.348 1.00 96.69 309 ASP A N 1
ATOM 2301 C CA . ASP A 1 309 ? -18.776 -5.225 20.105 1.00 96.69 309 ASP A CA 1
ATOM 2302 C C . ASP A 1 309 ? -17.882 -6.353 20.659 1.00 96.69 309 ASP A C 1
ATOM 2304 O O . ASP A 1 309 ? -17.920 -6.623 21.862 1.00 96.69 309 ASP A O 1
ATOM 2308 N N . PRO A 1 310 ? -17.089 -7.034 19.810 1.00 95.31 310 PRO A N 1
ATOM 2309 C CA . PRO A 1 310 ? -16.284 -8.180 20.223 1.00 95.31 310 PRO A CA 1
ATOM 2310 C C . PRO A 1 310 ? -15.086 -7.815 21.109 1.00 95.31 310 PRO A C 1
ATOM 2312 O O . PRO A 1 310 ? -14.490 -8.718 21.691 1.00 95.31 310 PRO A O 1
ATOM 2315 N N . ALA A 1 311 ? -14.711 -6.536 21.212 1.00 96.31 311 ALA A N 1
ATOM 2316 C CA . ALA A 1 311 ? -13.628 -6.105 22.094 1.00 96.31 311 ALA A CA 1
ATOM 2317 C C . ALA A 1 311 ? -14.086 -5.911 23.545 1.00 96.31 311 ALA A C 1
ATOM 2319 O O . ALA A 1 311 ? -13.253 -5.682 24.418 1.00 96.31 311 ALA A O 1
ATOM 2320 N N . VAL A 1 312 ? -15.391 -5.972 23.824 1.00 97.81 312 VAL A N 1
ATOM 2321 C CA . VAL A 1 312 ? -15.912 -5.816 25.184 1.00 97.81 312 VAL A CA 1
ATOM 2322 C C . VAL A 1 312 ? -15.992 -7.163 25.874 1.00 97.81 312 VAL A C 1
ATOM 2324 O O . VAL A 1 312 ? -16.749 -8.047 25.472 1.00 97.81 312 VAL A O 1
ATOM 2327 N N . ASN A 1 313 ? -15.283 -7.266 26.987 1.00 97.31 313 ASN A N 1
ATOM 2328 C CA . ASN A 1 313 ? -15.465 -8.318 27.967 1.00 97.31 313 ASN A CA 1
ATOM 2329 C C . ASN A 1 313 ? -16.269 -7.758 29.144 1.00 97.31 313 ASN A C 1
ATOM 2331 O O . ASN A 1 313 ? -15.995 -6.655 29.615 1.00 97.31 313 ASN A O 1
ATOM 2335 N N . PHE A 1 314 ? -17.261 -8.510 29.625 1.00 97.56 314 PHE A N 1
ATOM 2336 C CA . PHE A 1 314 ? -17.970 -8.142 30.848 1.00 97.56 314 PHE A CA 1
ATOM 2337 C C . PHE A 1 314 ? -17.386 -8.880 32.051 1.00 97.56 314 PHE A C 1
ATOM 2339 O O . PHE A 1 314 ? -17.390 -10.112 32.060 1.00 97.56 314 PHE A O 1
ATOM 2346 N N . ASP A 1 315 ? -16.940 -8.152 33.074 1.00 93.00 315 ASP A N 1
ATOM 2347 C CA . ASP A 1 315 ? -16.526 -8.743 34.353 1.00 93.00 315 ASP A CA 1
ATOM 2348 C C . ASP A 1 315 ? -17.726 -8.953 35.293 1.00 93.00 315 ASP A C 1
ATOM 2350 O O . ASP A 1 315 ? -17.967 -10.075 35.737 1.00 93.00 315 ASP A O 1
ATOM 2354 N N . ILE A 1 316 ? -18.545 -7.921 35.510 1.00 95.75 316 ILE A N 1
ATOM 2355 C CA . ILE A 1 316 ? -19.829 -7.984 36.219 1.00 95.75 316 ILE A CA 1
ATOM 2356 C C . ILE A 1 316 ? -20.947 -7.652 35.225 1.00 95.75 316 ILE A C 1
ATOM 2358 O O . ILE A 1 316 ? -21.352 -6.503 35.060 1.00 95.75 316 ILE A O 1
ATOM 2362 N N . SER A 1 317 ? -21.457 -8.681 34.542 1.00 96.25 317 SER A N 1
ATOM 2363 C CA . SER A 1 317 ? -22.527 -8.555 33.531 1.00 96.25 317 SER A CA 1
ATOM 2364 C C . SER A 1 317 ? -23.945 -8.547 34.107 1.00 96.25 317 SER A C 1
ATOM 2366 O O . SER A 1 317 ? -24.907 -8.328 33.366 1.00 96.25 317 SER A O 1
ATOM 2368 N N . ARG A 1 318 ? -24.087 -8.808 35.411 1.00 96.00 318 ARG A N 1
ATOM 2369 C CA . ARG A 1 318 ? -25.367 -8.905 36.110 1.00 96.00 318 ARG A CA 1
ATOM 2370 C C . ARG A 1 318 ? -25.295 -8.224 37.473 1.00 96.00 318 ARG A C 1
ATOM 2372 O O . ARG A 1 318 ? -24.459 -8.596 38.288 1.00 96.00 318 ARG A O 1
ATOM 2379 N N . GLU A 1 319 ? -26.258 -7.351 37.738 1.00 97.25 319 GLU A N 1
ATOM 2380 C CA . GLU A 1 319 ? -26.533 -6.790 39.061 1.00 97.25 319 GLU A CA 1
ATOM 2381 C C . GLU A 1 319 ? -27.932 -7.227 39.521 1.00 97.25 319 GLU A C 1
ATOM 2383 O O . GLU A 1 319 ? -28.893 -7.181 38.752 1.00 97.25 319 GLU A O 1
ATOM 2388 N N . THR A 1 320 ? -28.062 -7.720 40.754 1.00 97.44 320 THR A N 1
ATOM 2389 C CA . THR A 1 320 ? -29.358 -8.151 41.311 1.00 97.44 320 THR A CA 1
ATOM 2390 C C . THR A 1 320 ? -29.905 -7.090 42.259 1.00 97.44 320 THR A C 1
ATOM 2392 O O . THR A 1 320 ? -29.285 -6.796 43.279 1.00 97.44 320 THR A O 1
ATOM 2395 N N . VAL A 1 321 ? -31.091 -6.560 41.967 1.00 97.75 321 VAL A N 1
ATOM 2396 C CA . VAL A 1 321 ? -31.801 -5.642 42.867 1.00 97.75 321 VAL A CA 1
ATOM 2397 C C . VAL A 1 321 ? -32.826 -6.440 43.659 1.00 97.75 321 VAL A C 1
ATOM 2399 O O . VAL A 1 321 ? -33.636 -7.150 43.063 1.00 97.75 321 VAL A O 1
ATOM 2402 N N . SER A 1 322 ? -32.767 -6.347 44.988 1.00 97.56 322 SER A N 1
ATOM 2403 C CA . SER A 1 322 ? -33.785 -6.904 45.889 1.00 97.56 322 SER A CA 1
ATOM 2404 C C . SER A 1 322 ? -34.679 -5.783 46.408 1.00 97.56 322 SER A C 1
ATOM 2406 O O . SER A 1 322 ? -34.154 -4.808 46.945 1.00 97.56 322 SER A O 1
ATOM 2408 N N . ILE A 1 323 ? -35.992 -5.921 46.253 1.00 97.75 323 ILE A N 1
ATOM 2409 C CA . ILE A 1 323 ? -36.998 -4.945 46.680 1.00 97.75 323 ILE A CA 1
ATOM 2410 C C . ILE A 1 323 ? -37.699 -5.525 47.905 1.00 97.75 323 ILE A C 1
ATOM 2412 O O . ILE A 1 323 ? -38.250 -6.624 47.844 1.00 97.75 323 ILE A O 1
ATOM 2416 N N . THR A 1 324 ? -37.596 -4.849 49.045 1.00 96.75 324 THR A N 1
ATOM 2417 C CA . THR A 1 324 ? -38.312 -5.232 50.265 1.00 96.75 324 THR A CA 1
ATOM 2418 C C . THR A 1 324 ? -39.537 -4.352 50.440 1.00 96.75 324 THR A C 1
ATOM 2420 O O . THR A 1 324 ? -39.383 -3.131 50.485 1.00 96.75 324 THR A O 1
ATOM 2423 N N . ASP A 1 325 ? -40.682 -5.001 50.607 1.00 94.44 325 ASP A N 1
ATOM 2424 C CA . ASP A 1 325 ? -41.963 -4.417 51.006 1.00 94.44 325 ASP A CA 1
ATOM 2425 C C . ASP A 1 325 ? -41.828 -3.507 52.249 1.00 94.44 325 ASP A C 1
ATOM 2427 O O . ASP A 1 325 ? -40.966 -3.735 53.119 1.00 94.44 325 ASP A O 1
ATOM 2431 N N . ASN A 1 326 ? -42.629 -2.445 52.292 1.00 91.19 326 ASN A N 1
ATOM 2432 C CA . ASN A 1 326 ? -42.660 -1.427 53.337 1.00 91.19 326 ASN A CA 1
ATOM 2433 C C . ASN A 1 326 ? -43.956 -1.395 54.184 1.00 91.19 326 ASN A C 1
ATOM 2435 O O . ASN A 1 326 ? -43.998 -0.586 55.123 1.00 91.19 326 ASN A O 1
ATOM 2439 N N . ASP A 1 327 ? -44.933 -2.274 53.929 1.00 87.44 327 ASP A N 1
ATOM 2440 C CA . ASP A 1 327 ? -46.216 -2.385 54.653 1.00 87.44 327 ASP A CA 1
ATOM 2441 C C . ASP A 1 327 ? -46.236 -3.351 55.867 1.00 87.44 327 ASP A C 1
ATOM 2443 O O . ASP A 1 327 ? -45.407 -4.290 55.984 1.00 87.44 327 ASP A O 1
#

Foldseek 3Di:
DPAAEAEAPDDWDKDKDFDPPLDAPPDKFKKWKDKDFDPDDDPPQKDWDTDIDIDHRVRGMDITTIHGHDDFEDDAWGKMKIAIDGPDPVDDDPDGIHMYIYHYDYAKEKEKPDQEAEDELPQDKDKIKIFIGTHYPDKFKKWKWKAFDQDDDPAFWDTGTDIDIDHRVRGMDMDMITTHHDQEDDAWGKMKTFMDGPDPRYDYRIHMYTYHYPHAWEKAWPAQEDEDEAQDDWDKTKMFTPDTAYADKFKKWKDKDFDPDDDPPQKDWDTDIDIDHRVDGMDITTIGGHDDDDQDAWGKMKIAIDGPDPRYDYPHGIYMYIYGYDD

pLDDT: mean 94.89, std 5.9, range [50.84, 98.81]

Radius of gyration: 41.79 Å; chains: 1; bounding box: 91×34×120 Å

InterPro domains:
  IPR003644 Na-Ca exchanger/integrin-beta4 [PF03160] (104-213)
  IPR003644 Na-Ca exchanger/integrin-beta4 [PF03160] (216-327)
  IPR003644 Na-Ca exchanger/integrin-beta4 [SM00237] (98-196)
  IPR003644 Na-Ca exchanger/integrin-beta4 [SM00237] (207-306)
  IPR038081 CalX-like domain superfamily [G3DSA:2.60.40.2030] (1-106)
  IPR038081 CalX-like domain superfamily [G3DSA:2.60.40.2030] (108-214)
  IPR038081 CalX-like domain superfamily [G3DSA:2.60.40.2030] (216-327)
  IPR038081 CalX-like domain superfamily [SSF141072] (3-107)
  IPR038081 CalX-like domain superfamily [SSF141072] (109-208)
  IPR038081 CalX-like domain superfamily [SSF141072] (219-327)
  IPR051171 Calcium/Cation Antiporter [PTHR11878] (18-199)

Secondary structure (DSSP, 8-state):
---EEEETTPPPEEEEEE-STT---SS-EEEEEEEEESSPPBTTTEE---EEEEEBTTB-EEEEEEEE---SEE-PPEEEEEEEE-S-TT---S--EEEEEEE----EEEEES-SEEEEESSS-EEEEEEEEESEESS-EEEEEEEEESSSPBTTTB---EEEEEEBTTB-EEEEEEEBP--SEE---EEEEEEEE-S-TTEEEE-EEEEEE----EEEEES-SEEEEETTPPPEEEEEEEEE-EESS-EEEEEEEEESSS-BTTTEE---EEEEEBTTB-EEEEEEEE---S---PPEEEEEEEE-S-TTEEESS-EEEEEEE---

Sequence (327 aa):
MESISVVEGSNPVSICFRVLNEETLARNVAVNVSSSSNTAVIGVDYNLPSSVFIFNSSVNEHCVSFVPLEDDIIENTETVTVVLSTSDPAVNFDISRETVSITDNDRASIDFSQAEFTIREDGSTLSYSVILTGNLDRSIVVSVNDIPGTATRDVDYSNVSETITFTNSSKRFTGALRIINDSIVETTETLILALSSSDPSVDLVNATVSIADVSNVSIGFTMESISVVEGSNPVSICVKVNEGILARNVAVNVSSSSNTAVIGVDYSLPSSVFIFNSSVNEHCVSFVPLEDDIIENTETVAVLLSTSDPAVNFDISRETVSITDND

Organism: Amphimedon queenslandica (NCBI:txid400682)